Protein AF-A0A9R0WZC1-F1 (afdb_monomer_lite)

Structure (mmCIF, N/CA/C/O backbone):
data_AF-A0A9R0WZC1-F1
#
_entry.id   AF-A0A9R0WZC1-F1
#
loop_
_atom_site.group_PDB
_atom_site.id
_atom_site.type_symbol
_atom_site.label_atom_id
_atom_site.label_alt_id
_atom_site.label_comp_id
_atom_site.label_asym_id
_atom_site.label_entity_id
_atom_site.label_seq_id
_atom_site.pdbx_PDB_ins_code
_atom_site.Cartn_x
_atom_site.Cartn_y
_atom_site.Cartn_z
_atom_site.occupancy
_atom_site.B_iso_or_equiv
_atom_site.auth_seq_id
_atom_site.auth_comp_id
_atom_site.auth_asym_id
_atom_site.auth_atom_id
_atom_site.pdbx_PDB_model_num
ATOM 1 N N . MET A 1 1 ? 9.062 2.011 34.147 1.00 70.50 1 MET A N 1
ATOM 2 C CA . MET A 1 1 ? 8.520 1.134 33.084 1.00 70.50 1 MET A CA 1
ATOM 3 C C . MET A 1 1 ? 7.324 0.290 33.534 1.00 70.50 1 MET A C 1
ATOM 5 O O . MET A 1 1 ? 6.213 0.640 33.169 1.00 70.50 1 MET A O 1
ATOM 9 N N . THR A 1 2 ? 7.474 -0.792 34.315 1.00 76.75 2 THR A N 1
ATOM 10 C CA . THR A 1 2 ? 6.337 -1.696 34.641 1.00 76.75 2 THR A CA 1
ATOM 11 C C . THR A 1 2 ? 5.324 -1.106 35.627 1.00 76.75 2 THR A C 1
ATOM 13 O O . THR A 1 2 ? 4.125 -1.271 35.428 1.00 76.75 2 THR A O 1
ATOM 16 N N . LYS A 1 3 ? 5.783 -0.373 36.651 1.00 81.38 3 LYS A N 1
ATOM 17 C CA . LYS A 1 3 ? 4.900 0.311 37.617 1.00 81.38 3 LYS A CA 1
ATOM 18 C C . LYS A 1 3 ? 4.082 1.434 36.966 1.00 81.38 3 LYS A C 1
ATOM 20 O O . LYS A 1 3 ? 2.865 1.426 37.072 1.00 81.38 3 LYS A O 1
ATOM 25 N N . GLU A 1 4 ? 4.734 2.300 36.188 1.00 85.12 4 GLU A N 1
ATOM 26 C CA . GLU A 1 4 ? 4.074 3.382 35.430 1.00 85.12 4 GLU A CA 1
ATOM 27 C C . GLU A 1 4 ? 3.032 2.852 34.429 1.00 85.12 4 GLU A C 1
ATOM 29 O O . GLU A 1 4 ? 1.990 3.466 34.207 1.00 85.12 4 GLU A O 1
ATOM 34 N N . TYR A 1 5 ? 3.289 1.692 33.813 1.00 79.88 5 TYR A N 1
ATOM 35 C CA . TYR A 1 5 ? 2.334 1.053 32.908 1.00 79.88 5 TYR A CA 1
ATOM 36 C C . TYR A 1 5 ? 1.081 0.561 33.645 1.00 79.88 5 TYR A C 1
ATOM 38 O O . TYR A 1 5 ? -0.032 0.758 33.155 1.00 79.88 5 TYR A O 1
ATOM 46 N N . LEU A 1 6 ? 1.253 -0.051 34.822 1.00 80.88 6 LEU A N 1
ATOM 47 C CA . LEU A 1 6 ? 0.135 -0.491 35.658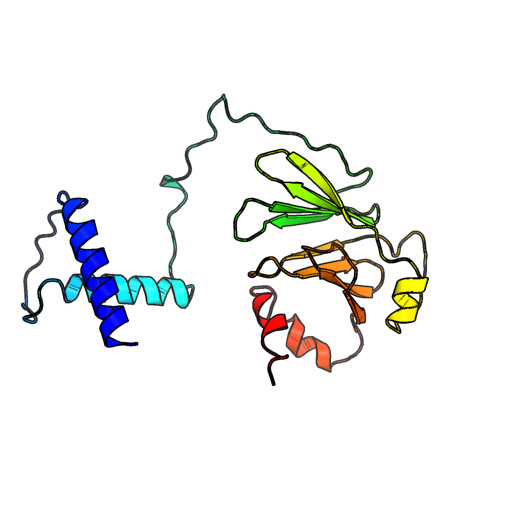 1.00 80.88 6 LEU A CA 1
ATOM 48 C C . LEU A 1 6 ? -0.685 0.697 36.164 1.00 80.88 6 LEU A C 1
ATOM 50 O O . LEU A 1 6 ? -1.907 0.656 36.058 1.00 80.88 6 LEU A O 1
ATOM 54 N N . GLU A 1 7 ? -0.035 1.775 36.606 1.00 84.00 7 GLU A N 1
ATOM 55 C CA . GLU A 1 7 ? -0.705 3.018 37.014 1.00 84.00 7 GLU A CA 1
ATOM 56 C C . GLU A 1 7 ? -1.554 3.593 35.873 1.00 84.00 7 GLU A C 1
ATOM 58 O O . GLU A 1 7 ? -2.760 3.802 36.027 1.00 84.00 7 GLU A O 1
ATOM 63 N N . ARG A 1 8 ? -0.982 3.704 34.667 1.00 84.06 8 ARG A N 1
ATOM 64 C CA . ARG A 1 8 ? -1.711 4.183 33.485 1.00 84.06 8 ARG A CA 1
ATOM 65 C C . ARG A 1 8 ? -2.939 3.331 33.165 1.00 84.06 8 ARG A C 1
ATOM 67 O O . ARG A 1 8 ? -3.960 3.875 32.741 1.00 84.06 8 ARG A O 1
ATOM 74 N N . ILE A 1 9 ? -2.851 2.011 33.346 1.00 80.75 9 ILE A N 1
ATOM 75 C CA . ILE A 1 9 ? -3.982 1.095 33.153 1.00 80.75 9 ILE A CA 1
ATOM 76 C C . ILE A 1 9 ? -5.034 1.280 34.243 1.00 80.75 9 ILE A C 1
ATOM 78 O O . ILE A 1 9 ? -6.219 1.357 33.919 1.00 80.75 9 ILE A O 1
ATOM 82 N N . THR A 1 10 ? -4.627 1.394 35.508 1.00 81.06 10 THR A N 1
ATOM 83 C CA . THR A 1 10 ? -5.565 1.646 36.609 1.00 81.06 10 THR A CA 1
ATOM 84 C C . THR A 1 10 ? -6.332 2.950 36.397 1.00 81.06 10 THR A C 1
ATOM 86 O O . THR A 1 10 ? -7.544 2.977 36.590 1.00 81.06 10 THR A O 1
ATOM 89 N N . ASP A 1 11 ? -5.678 3.990 35.879 1.00 81.25 11 ASP A N 1
ATOM 90 C CA . ASP A 1 11 ? -6.313 5.273 35.568 1.00 81.25 11 ASP A CA 1
ATOM 91 C C . ASP A 1 11 ? -7.256 5.213 34.363 1.00 81.25 11 ASP A C 1
ATOM 93 O O . ASP A 1 11 ? -8.188 6.012 34.271 1.00 81.25 11 ASP A O 1
ATOM 97 N N . THR A 1 12 ? -7.024 4.294 33.419 1.00 78.81 12 THR A N 1
ATOM 98 C CA . THR A 1 12 ? -7.969 4.067 32.311 1.00 78.81 12 THR A CA 1
ATOM 99 C C . THR A 1 12 ? -9.201 3.316 32.802 1.00 78.81 12 THR A C 1
ATOM 101 O O . THR A 1 12 ? -10.315 3.678 32.451 1.00 78.81 12 THR A O 1
ATOM 104 N N . VAL A 1 13 ? -9.017 2.313 33.664 1.00 76.38 13 VAL A N 1
ATOM 105 C CA . VAL A 1 13 ? -10.124 1.555 34.270 1.00 76.38 13 VAL A CA 1
ATOM 106 C C . VAL A 1 13 ? -10.981 2.442 35.174 1.00 76.38 13 VAL A C 1
ATOM 108 O O . VAL A 1 13 ? -12.200 2.312 35.158 1.00 76.38 13 VAL A O 1
ATOM 111 N N . LYS A 1 14 ? -10.366 3.357 35.935 1.00 75.38 14 LYS A N 1
ATOM 112 C CA . LYS A 1 14 ? -11.094 4.338 36.755 1.00 75.38 14 LYS A CA 1
ATOM 113 C C . LYS A 1 14 ? -11.951 5.280 35.907 1.00 75.38 14 LYS A C 1
ATOM 115 O O . LYS A 1 14 ? -13.094 5.499 36.269 1.00 75.38 14 LYS A O 1
ATOM 120 N N . ARG A 1 15 ? -11.435 5.766 34.772 1.00 70.75 15 ARG A N 1
ATOM 121 C CA . ARG A 1 15 ? -12.210 6.597 33.830 1.00 70.75 15 ARG A CA 1
ATOM 122 C C . ARG A 1 15 ? -13.367 5.837 33.188 1.00 70.75 15 ARG A C 1
ATOM 124 O O . ARG A 1 15 ? -14.481 6.329 33.191 1.00 70.75 15 ARG A O 1
ATOM 131 N N . ASN A 1 16 ? -13.134 4.610 32.727 1.00 67.50 16 ASN A N 1
ATOM 132 C CA . ASN A 1 16 ? -14.206 3.787 32.159 1.00 67.50 16 ASN A CA 1
ATOM 133 C C . ASN A 1 16 ? -15.280 3.406 33.196 1.00 67.50 16 ASN A C 1
ATOM 135 O O . ASN A 1 16 ? -16.418 3.152 32.824 1.00 67.50 16 ASN A O 1
ATOM 139 N N . LYS A 1 17 ? -14.945 3.376 34.495 1.00 59.44 17 LYS A N 1
ATOM 140 C CA . LYS A 1 17 ? -15.915 3.130 35.574 1.00 59.44 17 LYS A CA 1
ATOM 141 C C . LYS A 1 17 ? -16.987 4.225 35.660 1.00 59.44 17 LYS A C 1
ATOM 143 O O . LYS A 1 17 ? -18.090 3.909 36.072 1.00 59.44 17 LYS A O 1
ATOM 148 N N . GLU A 1 18 ? -16.673 5.458 35.265 1.00 52.53 18 GLU A N 1
ATOM 149 C CA . GLU A 1 18 ? -17.632 6.574 35.231 1.00 52.53 18 GLU A CA 1
ATOM 150 C C . GLU A 1 18 ? -18.561 6.510 34.000 1.00 52.53 18 GLU A C 1
ATOM 152 O O . GLU A 1 18 ? -19.578 7.192 33.966 1.00 52.53 18 GLU A O 1
ATOM 157 N N . GLU A 1 19 ? -18.234 5.682 32.997 1.00 49.69 19 GLU A N 1
ATOM 158 C CA . GLU A 1 19 ? -19.009 5.520 31.755 1.00 49.69 19 GLU A CA 1
ATOM 159 C C . GLU A 1 19 ? -19.841 4.218 31.720 1.00 49.69 19 GLU A C 1
ATOM 161 O O . GLU A 1 19 ? -20.823 4.149 30.987 1.00 49.69 19 GLU A O 1
ATOM 166 N N . GLU A 1 20 ? -19.473 3.195 32.505 1.00 48.28 20 GLU A N 1
ATOM 167 C CA . GLU A 1 20 ? -20.112 1.862 32.557 1.00 48.28 20 GLU A CA 1
ATOM 168 C C . GLU A 1 20 ? -20.918 1.631 33.865 1.00 48.28 20 GLU A C 1
ATOM 170 O O . GLU A 1 20 ? -20.902 0.529 34.409 1.00 48.28 20 GLU A O 1
ATOM 175 N N . GLU A 1 21 ? -21.613 2.642 34.411 1.00 45.12 21 GLU A N 1
ATOM 176 C CA . GLU A 1 21 ? -22.509 2.467 35.586 1.00 45.12 21 GLU A CA 1
ATOM 177 C C . GLU A 1 21 ? -23.798 1.659 35.290 1.00 45.12 21 GLU A C 1
ATOM 179 O O . GLU A 1 21 ? -24.633 1.494 36.173 1.00 45.12 21 GLU A O 1
ATOM 184 N N . GLU A 1 22 ? -23.950 1.083 34.095 1.00 43.91 22 GLU A N 1
ATOM 185 C CA . GLU A 1 22 ? -25.056 0.180 33.745 1.00 43.91 22 GLU A CA 1
ATOM 186 C C . GLU A 1 22 ? -24.527 -1.165 33.218 1.00 43.91 22 GLU A C 1
ATOM 188 O O . GLU A 1 22 ? -24.559 -1.422 32.022 1.00 43.91 22 GLU A O 1
ATOM 193 N N . GLU A 1 23 ? -24.007 -2.020 34.096 1.00 43.47 23 GLU A N 1
ATOM 194 C CA . GLU A 1 23 ? -24.032 -3.485 33.935 1.00 43.47 23 GLU A CA 1
ATOM 195 C C . GLU A 1 23 ? -23.709 -4.098 35.312 1.00 43.47 23 GLU A C 1
ATOM 197 O O . GLU A 1 23 ? -22.553 -4.314 35.687 1.00 43.47 23 GLU A O 1
ATOM 202 N N . ASP A 1 24 ? -24.769 -4.270 36.109 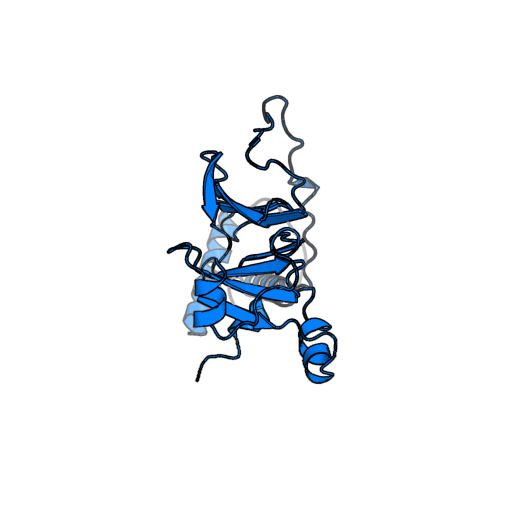1.00 43.19 24 ASP A N 1
ATOM 203 C CA . ASP A 1 24 ? -24.777 -5.034 37.357 1.00 43.19 24 ASP A CA 1
ATOM 204 C C . ASP A 1 24 ? -24.499 -6.512 37.046 1.00 43.19 24 ASP A C 1
ATOM 206 O O . ASP A 1 24 ? -25.401 -7.252 36.658 1.00 43.19 24 ASP A O 1
ATOM 210 N N . ASP A 1 25 ? -23.256 -6.950 37.238 1.00 45.28 25 ASP A N 1
ATOM 211 C CA . ASP A 1 25 ? -22.942 -8.372 37.377 1.00 45.28 25 ASP A CA 1
ATOM 212 C C . ASP A 1 25 ? -22.808 -8.679 38.880 1.00 45.28 25 ASP A C 1
ATOM 214 O O . ASP A 1 25 ? -21.761 -8.446 39.496 1.00 45.28 25 ASP A O 1
ATOM 218 N N . GLU A 1 26 ? -23.902 -9.170 39.475 1.00 48.69 26 GLU A N 1
ATOM 219 C CA . GLU A 1 26 ? -23.887 -9.954 40.714 1.00 48.69 26 GLU A CA 1
ATOM 220 C C . GLU A 1 26 ? -23.024 -11.202 40.481 1.00 48.69 26 GLU A C 1
ATOM 222 O O . GLU A 1 26 ? -23.495 -12.174 39.904 1.00 48.69 26 GLU A O 1
ATOM 227 N N . ASP A 1 27 ? -21.764 -11.190 40.912 1.00 43.16 27 ASP A N 1
ATOM 228 C CA . ASP A 1 27 ? -20.982 -12.417 41.069 1.00 43.16 27 ASP A CA 1
ATOM 229 C C . ASP A 1 27 ? -20.036 -12.278 42.271 1.00 43.16 27 ASP A C 1
ATOM 231 O O . ASP A 1 27 ? -19.083 -11.488 42.273 1.00 43.16 27 ASP A O 1
ATOM 235 N N . ASP A 1 28 ? -20.357 -13.074 43.290 1.00 52.50 28 ASP A N 1
ATOM 236 C CA . ASP A 1 28 ? -19.665 -13.265 44.560 1.00 52.50 28 ASP A CA 1
ATOM 237 C C . ASP A 1 28 ? -18.157 -13.611 44.419 1.00 52.50 28 ASP A C 1
ATOM 239 O O . ASP A 1 28 ? -17.673 -14.160 43.422 1.00 52.50 28 ASP A O 1
ATOM 243 N N . AS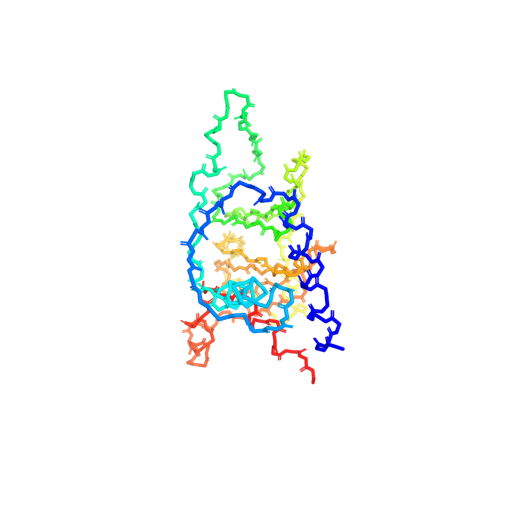P A 1 29 ? -17.452 -13.321 45.516 1.00 50.22 29 ASP A N 1
ATOM 244 C CA . ASP A 1 29 ? -16.195 -13.906 46.010 1.00 50.22 29 ASP A CA 1
ATOM 245 C C . ASP A 1 29 ? -14.804 -13.306 45.660 1.00 50.22 29 ASP A C 1
ATOM 247 O O . ASP A 1 29 ? -14.370 -13.184 44.508 1.00 50.22 29 ASP A O 1
ATOM 251 N N . GLU A 1 30 ? -14.097 -13.061 46.781 1.00 50.62 30 GLU A N 1
ATOM 252 C CA . GLU A 1 30 ? -12.685 -12.741 47.078 1.00 50.62 30 GLU A CA 1
ATOM 253 C C . GLU A 1 30 ? -12.110 -11.381 46.629 1.00 50.62 30 GLU A C 1
ATOM 255 O O . GLU A 1 30 ? -11.543 -11.220 45.551 1.00 50.62 30 GLU A O 1
ATOM 260 N N . ASP A 1 31 ? -12.198 -10.416 47.558 1.00 49.44 31 ASP A N 1
ATOM 261 C CA . ASP A 1 31 ? -11.519 -9.115 47.566 1.00 49.44 31 ASP A CA 1
ATOM 262 C C . ASP A 1 31 ? -9.994 -9.282 47.695 1.00 49.44 31 ASP A C 1
ATOM 264 O O . ASP A 1 31 ? -9.438 -9.468 48.779 1.00 49.44 31 ASP A O 1
ATOM 268 N N . ASP A 1 32 ? -9.293 -9.188 46.569 1.00 52.47 32 ASP A N 1
ATOM 269 C CA . ASP A 1 32 ? -7.840 -9.138 46.464 1.00 52.47 32 ASP A CA 1
ATOM 270 C C . ASP A 1 32 ? -7.267 -7.744 46.801 1.00 52.47 32 ASP A C 1
ATOM 272 O O . ASP A 1 32 ? -6.323 -7.293 46.160 1.00 52.47 32 ASP A O 1
ATOM 276 N N . GLY A 1 33 ? -7.822 -7.039 47.799 1.00 54.72 33 GLY A N 1
ATOM 277 C CA . GLY A 1 33 ? -7.229 -5.892 48.517 1.00 54.72 33 GLY A CA 1
ATOM 278 C C . GLY A 1 33 ? -6.766 -4.680 47.688 1.00 54.72 33 GLY A C 1
ATOM 279 O O . GLY A 1 33 ? -6.187 -3.737 48.232 1.00 54.72 33 GLY A O 1
ATOM 280 N N . LEU A 1 34 ? -6.988 -4.683 46.374 1.00 53.81 34 LEU A N 1
ATOM 281 C CA . LEU A 1 34 ? -6.571 -3.663 45.423 1.00 53.81 34 LEU A CA 1
ATOM 282 C C . LEU A 1 34 ? -7.813 -3.152 44.688 1.00 53.81 34 LEU A C 1
ATOM 284 O O . LEU A 1 34 ? -8.411 -3.902 43.909 1.00 53.81 34 LEU A O 1
ATOM 288 N N . PRO A 1 35 ? -8.189 -1.869 44.857 1.00 51.81 35 PRO A N 1
ATOM 289 C CA . PRO A 1 35 ? -9.360 -1.307 44.198 1.00 51.81 35 PRO A CA 1
ATOM 290 C C . PRO A 1 35 ? -9.250 -1.463 42.673 1.00 51.81 35 PRO A C 1
ATOM 292 O O . PRO A 1 35 ? -8.460 -0.781 42.019 1.00 51.81 35 PRO A O 1
ATOM 295 N N . GLY A 1 36 ? -10.038 -2.375 42.098 1.00 60.47 36 GLY A N 1
ATOM 296 C CA . GLY A 1 36 ? -10.081 -2.626 40.655 1.00 60.47 36 GLY A CA 1
ATOM 297 C C . GLY A 1 36 ? -9.093 -3.668 40.110 1.00 60.47 36 GLY A C 1
ATOM 298 O O . GLY A 1 36 ? -8.980 -3.772 38.885 1.00 60.47 36 GLY A O 1
ATOM 299 N N . GLY A 1 37 ? -8.424 -4.463 40.957 1.00 68.31 37 GLY A N 1
ATOM 300 C CA . GLY A 1 37 ? -7.483 -5.522 40.547 1.00 68.31 37 GLY A CA 1
ATOM 301 C C . GLY A 1 37 ? -8.058 -6.494 39.505 1.00 68.31 37 GLY A C 1
ATOM 302 O O . GLY A 1 37 ? -7.488 -6.656 38.422 1.00 68.31 37 GLY A O 1
ATOM 303 N N . ARG A 1 38 ? -9.261 -7.033 39.748 1.00 67.25 38 ARG A N 1
ATOM 304 C CA . ARG A 1 38 ? -9.981 -7.932 38.819 1.00 67.25 38 ARG A CA 1
ATOM 305 C C . ARG A 1 38 ? -10.286 -7.286 37.455 1.00 67.25 38 ARG A C 1
ATOM 307 O O . ARG A 1 38 ? -10.146 -7.932 36.415 1.00 67.25 38 ARG A O 1
ATOM 314 N N . ARG A 1 39 ? -10.636 -5.991 37.422 1.00 69.31 39 ARG A N 1
ATOM 315 C CA . ARG A 1 39 ? -10.908 -5.233 36.177 1.00 69.31 39 ARG A CA 1
ATOM 316 C C . ARG A 1 39 ? -9.631 -4.984 35.379 1.00 69.31 39 ARG A C 1
ATOM 318 O O . ARG A 1 39 ? -9.607 -5.178 34.162 1.00 69.31 39 ARG A O 1
ATOM 325 N N . VAL A 1 40 ? -8.552 -4.618 36.069 1.00 77.56 40 VAL A N 1
ATOM 326 C CA . VAL A 1 40 ? -7.217 -4.476 35.477 1.00 77.56 40 VAL A CA 1
ATOM 327 C C . VAL A 1 40 ? -6.746 -5.816 34.909 1.00 77.56 40 VAL A C 1
ATOM 329 O O . VAL A 1 40 ? -6.294 -5.858 33.767 1.00 77.56 40 VAL A O 1
ATOM 332 N N . ALA A 1 41 ? -6.939 -6.923 35.631 1.00 78.75 41 ALA A N 1
ATOM 333 C CA . ALA A 1 41 ? -6.626 -8.267 35.151 1.00 78.75 41 ALA A CA 1
ATOM 334 C C . ALA A 1 41 ? -7.456 -8.660 33.913 1.00 78.75 41 ALA A C 1
ATOM 336 O O . ALA A 1 41 ? -6.896 -9.156 32.932 1.00 78.75 41 ALA A O 1
ATOM 337 N N . LYS A 1 42 ? -8.769 -8.377 33.899 1.00 79.81 42 LYS A N 1
ATOM 338 C CA . LYS A 1 42 ? -9.655 -8.596 32.736 1.00 79.81 42 LYS A CA 1
ATOM 339 C C . LYS A 1 42 ? -9.180 -7.787 31.520 1.00 79.81 42 LYS A C 1
ATOM 341 O O . LYS A 1 42 ? -9.107 -8.329 30.416 1.00 79.81 42 LYS A O 1
ATOM 346 N N . LEU A 1 43 ? -8.779 -6.528 31.716 1.00 81.56 43 LEU A N 1
ATOM 347 C CA . LEU A 1 43 ? -8.254 -5.656 30.660 1.00 81.56 43 LEU A CA 1
ATOM 348 C C . LEU A 1 43 ? -6.878 -6.106 30.148 1.00 81.56 43 LEU A C 1
ATOM 350 O O . LEU A 1 43 ? -6.663 -6.126 28.937 1.00 81.56 43 LEU A O 1
ATOM 354 N N . LEU A 1 44 ? -5.963 -6.497 31.036 1.00 82.31 44 LEU A N 1
ATOM 355 C CA . LEU A 1 44 ? -4.649 -7.038 30.672 1.00 82.31 44 LEU A CA 1
ATOM 356 C C . LEU A 1 44 ? -4.794 -8.332 29.872 1.00 82.31 44 LEU A C 1
ATOM 358 O O . LEU A 1 44 ? -4.191 -8.466 28.811 1.00 82.31 44 LEU A O 1
ATOM 362 N N . ARG A 1 45 ? -5.673 -9.240 30.310 1.00 79.50 45 ARG A N 1
ATOM 363 C CA . ARG A 1 45 ? -5.987 -10.475 29.583 1.00 79.50 45 ARG A CA 1
ATOM 364 C C . ARG A 1 45 ? -6.603 -10.178 28.216 1.00 79.50 45 ARG A C 1
ATOM 366 O O . ARG A 1 45 ? -6.218 -10.799 27.232 1.00 79.50 45 ARG A O 1
ATOM 373 N N . LYS A 1 46 ? -7.505 -9.194 28.122 1.00 79.19 46 LYS A N 1
ATOM 374 C CA . LYS A 1 46 ? -8.077 -8.731 26.846 1.00 79.19 46 LYS A CA 1
ATOM 375 C C . LYS A 1 46 ? -7.000 -8.150 25.923 1.00 79.19 46 LYS A C 1
ATOM 377 O O . LYS A 1 46 ? -6.960 -8.534 24.761 1.00 79.19 46 LYS A O 1
ATOM 382 N N . LYS A 1 47 ? -6.096 -7.301 26.426 1.00 78.81 47 LYS A N 1
ATOM 383 C CA . LYS A 1 47 ? -4.954 -6.752 25.667 1.00 78.81 47 LYS A CA 1
ATOM 384 C C . LYS A 1 47 ? -3.997 -7.842 25.189 1.00 78.81 47 LYS A C 1
ATOM 386 O O . LYS A 1 47 ? -3.626 -7.841 24.024 1.00 78.81 47 LYS A O 1
ATOM 391 N N . GLN A 1 48 ? -3.687 -8.817 26.038 1.00 83.31 48 GLN A N 1
ATOM 392 C CA . GLN A 1 48 ? -2.865 -9.964 25.660 1.00 83.31 48 GLN A CA 1
ATOM 393 C C . GLN A 1 48 ? -3.550 -10.839 24.599 1.00 83.31 48 GLN A C 1
ATOM 395 O O . GLN A 1 48 ? -2.891 -11.375 23.709 1.00 83.31 48 GLN A O 1
ATOM 400 N N . LEU A 1 49 ? -4.879 -10.971 24.640 1.00 77.56 49 LEU A N 1
ATOM 401 C CA . LEU A 1 49 ? -5.647 -11.645 23.588 1.00 77.56 49 LEU A CA 1
ATOM 402 C C . LEU A 1 49 ? -5.645 -10.863 22.264 1.00 77.56 49 LEU A C 1
ATOM 404 O O . LEU A 1 49 ? -5.612 -11.497 21.211 1.00 77.56 49 LEU A O 1
ATOM 408 N N . VAL A 1 50 ? -5.650 -9.523 22.305 1.00 76.56 50 VAL A N 1
ATOM 409 C CA . VAL A 1 50 ? -5.471 -8.664 21.114 1.00 76.56 50 VAL A CA 1
ATOM 410 C C . VAL A 1 50 ? -4.086 -8.900 20.517 1.00 76.56 50 VAL A C 1
ATOM 412 O O . VAL A 1 50 ? -3.959 -9.193 19.335 1.00 76.56 50 VAL A O 1
ATOM 415 N N . GLU A 1 51 ? -3.053 -8.813 21.354 1.00 76.88 51 GLU A N 1
ATOM 416 C CA . GLU A 1 51 ? -1.648 -8.905 20.950 1.00 76.88 51 GLU A CA 1
ATOM 417 C C . GLU A 1 51 ? -1.285 -10.298 20.424 1.00 76.88 51 GLU A C 1
ATOM 419 O O . GLU A 1 51 ? -0.574 -10.433 19.435 1.00 76.88 51 GLU A O 1
ATOM 424 N N . SER A 1 52 ? -1.852 -11.350 21.020 1.00 78.19 52 SER A N 1
ATOM 425 C CA . SER A 1 52 ? -1.717 -12.725 20.524 1.00 78.19 52 SER A CA 1
ATOM 426 C C . SER A 1 52 ? -2.614 -13.047 19.320 1.00 78.19 52 SER A C 1
ATOM 428 O O . SER A 1 52 ? -2.611 -14.187 18.853 1.00 78.19 52 SER A O 1
ATOM 430 N N . GLY A 1 53 ? -3.412 -12.086 18.833 1.00 69.62 53 GLY A N 1
ATOM 431 C CA . GLY A 1 53 ? -4.319 -12.251 17.690 1.00 69.62 53 GLY A CA 1
ATOM 432 C C . GLY A 1 53 ? -5.492 -13.208 17.933 1.00 69.62 53 GLY A C 1
ATOM 433 O O . GLY A 1 53 ? -6.204 -13.571 17.000 1.00 69.62 53 GLY A O 1
ATOM 434 N N . ARG A 1 54 ? -5.713 -13.646 19.179 1.00 75.31 54 ARG A N 1
ATOM 435 C CA . ARG A 1 54 ? -6.786 -14.586 19.554 1.00 75.31 54 ARG A CA 1
ATOM 436 C C . ARG A 1 54 ? -8.108 -13.895 19.867 1.00 75.31 54 ARG A C 1
ATOM 438 O O . ARG A 1 54 ? -9.112 -14.571 20.094 1.00 75.31 54 ARG A O 1
ATOM 445 N N . GLN A 1 55 ? -8.131 -12.566 19.891 1.00 70.75 55 GLN A N 1
ATOM 446 C CA . GLN A 1 55 ? -9.357 -11.822 20.110 1.00 70.75 55 GLN A CA 1
ATOM 447 C C . GLN A 1 55 ? -10.234 -11.830 18.852 1.00 70.75 55 GLN A C 1
ATOM 449 O O . GLN A 1 55 ? -9.903 -11.233 17.832 1.00 70.75 55 GLN A O 1
ATOM 454 N N . ARG A 1 56 ? -11.402 -12.470 18.946 1.00 61.25 56 ARG A N 1
ATOM 45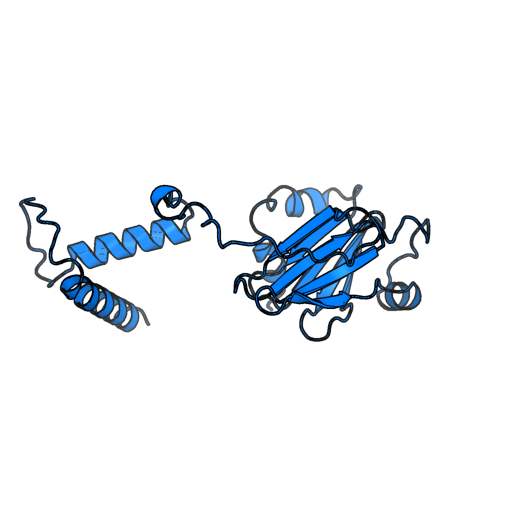5 C CA . ARG A 1 56 ? -12.474 -12.317 17.958 1.00 61.25 56 ARG A CA 1
ATOM 456 C C . ARG A 1 56 ? -13.274 -11.064 18.300 1.00 61.25 56 ARG A C 1
ATOM 458 O O . ARG A 1 56 ? -13.865 -10.995 19.374 1.00 61.25 56 ARG A O 1
ATOM 465 N N . LEU A 1 57 ? -13.282 -10.080 17.407 1.00 63.91 57 LEU A N 1
ATOM 466 C CA . LEU A 1 57 ? -14.117 -8.889 17.547 1.00 63.91 57 LEU A CA 1
ATOM 467 C C . LEU A 1 57 ? -15.437 -9.104 16.799 1.00 63.91 57 LEU A C 1
ATOM 469 O O . LEU A 1 57 ? -15.441 -9.350 15.594 1.00 63.91 57 LEU A O 1
ATOM 473 N N . SER A 1 58 ? -16.568 -8.975 17.490 1.00 59.69 58 SER A N 1
ATOM 474 C CA . SER A 1 58 ? -17.897 -8.940 16.871 1.00 59.69 58 SER A CA 1
ATOM 475 C C . SER A 1 58 ? -18.202 -7.525 16.361 1.00 59.69 58 SER A C 1
ATOM 477 O O . SER A 1 58 ? -19.020 -6.804 16.927 1.00 59.69 58 SER A O 1
ATOM 479 N N . LEU A 1 59 ? -17.498 -7.092 15.310 1.00 64.44 59 LEU A N 1
ATOM 480 C CA . LEU A 1 59 ? -17.646 -5.738 14.751 1.00 64.44 59 LEU A CA 1
ATOM 481 C C . LEU A 1 59 ? -18.905 -5.569 13.896 1.00 64.44 59 LEU A C 1
ATOM 483 O O . LEU A 1 59 ? -19.358 -4.446 13.718 1.00 64.44 59 LEU A O 1
ATOM 487 N N . ALA A 1 60 ? -19.495 -6.663 13.406 1.00 59.25 60 ALA A N 1
ATOM 488 C CA . ALA A 1 60 ? -20.630 -6.621 12.482 1.00 59.25 60 ALA A CA 1
ATOM 489 C C . ALA A 1 60 ? -21.844 -5.845 13.026 1.00 59.25 60 ALA A C 1
ATOM 491 O O . ALA A 1 60 ? -22.510 -5.165 12.260 1.00 59.25 60 ALA A O 1
ATOM 492 N N . ALA A 1 61 ? -22.093 -5.884 14.341 1.00 61.41 61 ALA A N 1
ATOM 493 C CA . ALA A 1 61 ? -23.192 -5.140 14.965 1.00 61.41 61 ALA A CA 1
ATOM 494 C C . ALA A 1 61 ? -22.922 -3.626 15.091 1.00 61.41 61 ALA A C 1
ATOM 496 O O . ALA A 1 61 ? -23.853 -2.850 15.274 1.00 61.41 61 ALA A O 1
ATOM 497 N N . ARG A 1 62 ? -21.652 -3.204 15.007 1.00 63.72 62 ARG A N 1
ATOM 498 C CA . ARG A 1 62 ? -21.227 -1.795 15.096 1.00 63.72 62 ARG A CA 1
ATOM 499 C C . ARG A 1 62 ? -21.097 -1.124 13.730 1.00 63.72 62 ARG A C 1
ATOM 501 O O . ARG A 1 62 ? -20.981 0.095 13.666 1.00 63.72 62 ARG A O 1
ATOM 508 N N . VAL A 1 63 ? -21.081 -1.905 12.650 1.00 68.75 63 VAL A N 1
ATOM 509 C CA . VAL A 1 63 ? -21.055 -1.373 11.288 1.00 68.75 63 VAL A CA 1
ATOM 510 C C . VAL A 1 63 ? -22.477 -0.962 10.934 1.00 68.75 63 VAL A C 1
ATOM 512 O O . VAL A 1 63 ? -23.326 -1.807 10.654 1.00 68.75 63 VAL A O 1
ATOM 515 N N . LEU A 1 64 ? -22.740 0.343 10.982 1.00 68.94 64 LEU A N 1
ATOM 516 C CA . LEU A 1 64 ? -23.991 0.894 10.477 1.00 68.94 64 LEU A CA 1
ATOM 517 C C . LEU A 1 64 ? -24.103 0.547 8.982 1.00 68.94 64 LEU A C 1
ATOM 519 O O . LEU A 1 64 ? -23.112 0.693 8.257 1.00 68.94 64 LEU A O 1
ATOM 523 N N . PRO A 1 65 ? -25.264 0.066 8.501 1.00 68.94 65 PRO A N 1
ATOM 524 C CA . PRO A 1 65 ? -25.474 -0.077 7.069 1.00 68.94 65 PRO A CA 1
ATOM 525 C C . PRO A 1 65 ? -25.279 1.299 6.419 1.00 68.94 65 PRO A C 1
ATOM 527 O O . PRO A 1 65 ? -25.724 2.293 7.004 1.00 68.94 65 PRO A O 1
ATOM 530 N N . PRO A 1 66 ? -24.616 1.376 5.250 1.00 64.88 66 PRO A N 1
ATOM 531 C CA . PRO A 1 66 ? -24.354 2.655 4.611 1.00 64.88 66 PRO A CA 1
ATOM 532 C C . PRO A 1 66 ? -25.678 3.395 4.418 1.00 64.88 66 PRO A C 1
ATOM 534 O O . PRO A 1 66 ? -26.632 2.855 3.846 1.00 64.88 66 PRO A O 1
ATOM 537 N N . GLY A 1 67 ? -25.762 4.604 4.968 1.00 59.66 67 GLY A N 1
ATOM 538 C CA . GLY A 1 67 ? -26.957 5.429 4.857 1.00 59.66 67 GLY A CA 1
ATOM 539 C C . GLY A 1 67 ? -27.166 5.844 3.402 1.00 59.66 67 GLY A C 1
ATOM 540 O O . GLY A 1 67 ? -26.234 5.862 2.608 1.00 59.66 67 GLY A O 1
ATOM 541 N N . GLN A 1 68 ? -28.376 6.260 3.028 1.00 59.59 68 GLN A N 1
ATOM 542 C CA . GLN A 1 68 ? -28.685 6.708 1.658 1.00 59.59 68 GLN A CA 1
ATOM 543 C C . GLN A 1 68 ? -27.856 7.938 1.190 1.00 59.59 68 GLN A C 1
ATOM 545 O O . GLN A 1 68 ? -27.923 8.322 0.025 1.00 59.59 68 GLN A O 1
ATOM 550 N N . GLN A 1 69 ? -27.071 8.537 2.097 1.00 55.91 69 GLN A N 1
ATOM 551 C CA . GLN A 1 69 ? -26.130 9.647 1.892 1.00 55.91 69 GLN A CA 1
ATOM 552 C C . GLN A 1 69 ? -24.668 9.187 1.699 1.00 55.91 69 GLN A C 1
ATOM 554 O O . GLN A 1 69 ? -23.834 10.003 1.308 1.00 55.91 69 GLN A O 1
ATOM 559 N N . ASP A 1 70 ? -24.347 7.907 1.927 1.00 60.62 70 ASP A N 1
ATOM 560 C CA . ASP A 1 70 ? -23.017 7.338 1.672 1.00 60.62 70 ASP A CA 1
ATOM 561 C C . ASP A 1 70 ? -22.843 7.117 0.165 1.00 60.62 70 ASP A C 1
ATOM 563 O O . ASP A 1 70 ? -22.965 6.019 -0.380 1.00 60.62 70 ASP A O 1
ATOM 567 N N . GLY A 1 71 ? -22.621 8.217 -0.548 1.00 66.81 71 GLY A N 1
ATOM 568 C CA . GLY A 1 71 ? -22.315 8.194 -1.968 1.00 66.81 71 GLY A CA 1
ATOM 569 C C . GLY A 1 71 ? -20.946 7.563 -2.225 1.00 66.81 71 GLY A C 1
ATOM 570 O O . GLY A 1 71 ? -19.947 7.922 -1.604 1.00 66.81 71 GLY A O 1
ATOM 571 N N . PHE A 1 72 ? -20.866 6.658 -3.200 1.00 72.25 72 PHE A N 1
ATOM 572 C CA . PHE A 1 72 ? -19.580 6.155 -3.680 1.00 72.25 72 PHE A CA 1
ATOM 573 C C . PHE A 1 72 ? -18.837 7.250 -4.453 1.00 72.25 72 PHE A C 1
ATOM 575 O O . PHE A 1 72 ? -19.353 7.810 -5.424 1.00 72.25 72 PHE A O 1
ATOM 582 N N . LYS A 1 73 ? -17.588 7.522 -4.073 1.00 74.25 73 LYS A N 1
ATOM 583 C CA . LYS A 1 73 ? -16.697 8.401 -4.836 1.00 74.25 73 LYS A CA 1
ATOM 584 C C . LYS A 1 73 ? -15.905 7.579 -5.851 1.00 74.25 73 LYS A C 1
ATOM 586 O O . LYS A 1 73 ? -15.071 6.756 -5.483 1.00 74.25 73 LYS A O 1
ATOM 591 N N . PHE A 1 74 ? -16.135 7.818 -7.140 1.00 74.50 74 PHE A N 1
ATOM 592 C CA . PHE A 1 74 ? -15.386 7.158 -8.211 1.00 74.50 74 PHE A CA 1
ATOM 593 C C . PHE A 1 74 ? -14.097 7.917 -8.537 1.00 74.50 74 PHE A C 1
ATOM 595 O O . PHE A 1 74 ? -14.126 9.102 -8.869 1.00 74.50 74 PHE A O 1
ATOM 602 N N . ILE A 1 75 ? -12.958 7.218 -8.510 1.00 78.81 75 ILE A N 1
ATOM 603 C CA . ILE A 1 75 ? -11.655 7.756 -8.928 1.00 78.81 75 ILE A CA 1
ATOM 604 C C . ILE A 1 75 ? -11.186 6.995 -10.176 1.00 78.81 75 ILE A C 1
ATOM 606 O O . ILE A 1 75 ? -10.443 6.018 -10.105 1.00 78.81 75 ILE A O 1
ATOM 610 N N . ALA A 1 76 ? -11.627 7.444 -11.353 1.00 75.88 76 ALA A N 1
ATOM 611 C CA . ALA A 1 76 ? -11.275 6.834 -12.638 1.00 75.88 76 ALA A CA 1
ATOM 612 C C . ALA A 1 76 ? -9.925 7.360 -13.163 1.00 75.88 76 ALA A C 1
ATOM 614 O O . ALA A 1 76 ? -9.875 8.222 -14.041 1.00 75.88 76 ALA A O 1
ATOM 615 N N . LYS A 1 77 ? -8.810 6.873 -12.601 1.00 81.94 77 LYS A N 1
ATOM 616 C CA . LYS A 1 77 ? -7.456 7.291 -13.025 1.00 81.94 77 LYS A CA 1
ATOM 617 C C . LYS A 1 77 ? -6.606 6.213 -13.699 1.00 81.94 77 LYS A C 1
ATOM 619 O O . LYS A 1 77 ? -5.681 6.568 -14.433 1.00 81.94 77 LYS A O 1
ATOM 624 N N . HIS A 1 78 ? -6.897 4.938 -13.464 1.00 84.50 78 HIS A N 1
ATOM 625 C CA . HIS A 1 78 ? -6.230 3.821 -14.142 1.00 84.50 78 HIS A CA 1
ATOM 626 C C . HIS A 1 78 ? -6.867 3.576 -15.518 1.00 84.50 78 HIS A C 1
ATOM 628 O O . HIS A 1 78 ? -8.073 3.751 -15.680 1.00 84.50 78 HIS A O 1
ATOM 634 N N . ARG A 1 79 ? -6.065 3.205 -16.521 1.00 85.06 79 ARG A N 1
ATOM 635 C CA . ARG A 1 79 ? -6.497 2.891 -17.899 1.00 85.06 79 ARG A CA 1
ATOM 636 C C . ARG A 1 79 ? -6.732 1.388 -18.119 1.00 85.06 79 ARG A C 1
ATOM 638 O O . ARG A 1 79 ? -7.451 1.016 -19.041 1.00 85.06 79 ARG A O 1
ATOM 645 N N . GLN A 1 80 ? -6.150 0.539 -17.279 1.00 87.06 80 GLN A N 1
ATOM 646 C CA . GLN A 1 80 ? -6.277 -0.916 -17.234 1.00 87.06 80 GLN A CA 1
ATOM 647 C C . GLN A 1 80 ? -6.775 -1.385 -15.860 1.00 87.06 80 GLN A C 1
ATOM 649 O O . GLN A 1 80 ? -6.788 -0.596 -14.908 1.00 87.06 80 GLN A O 1
ATOM 654 N N . PRO A 1 81 ? -7.157 -2.675 -15.731 1.00 87.31 81 PRO A N 1
ATOM 655 C CA . PRO A 1 81 ? -7.677 -3.224 -14.487 1.00 87.31 81 PRO A CA 1
ATOM 656 C C . PRO A 1 81 ? -6.740 -2.990 -13.305 1.00 87.31 81 PRO A C 1
ATOM 658 O O . PRO A 1 81 ? -5.541 -3.280 -13.382 1.00 87.31 81 PRO A O 1
ATOM 661 N N . VAL A 1 82 ? -7.327 -2.510 -12.210 1.00 89.31 82 VAL A N 1
ATOM 662 C CA . VAL A 1 82 ? -6.675 -2.450 -10.903 1.00 89.31 82 VAL A CA 1
ATOM 663 C C . VAL A 1 82 ? -6.517 -3.881 -10.402 1.00 89.31 82 VAL A C 1
ATOM 665 O O . VAL A 1 82 ? -7.477 -4.648 -10.382 1.00 89.31 82 VAL A O 1
ATOM 668 N N . THR A 1 83 ? -5.294 -4.260 -10.064 1.00 86.88 83 THR A N 1
ATOM 669 C CA . THR A 1 83 ? -4.925 -5.619 -9.648 1.00 86.88 83 THR A CA 1
ATOM 670 C C . THR A 1 83 ? -4.803 -5.743 -8.142 1.00 86.88 83 THR A C 1
ATOM 672 O O . THR A 1 83 ? -5.115 -6.796 -7.598 1.00 86.88 83 THR A O 1
ATOM 675 N N . ALA A 1 84 ? -4.379 -4.672 -7.473 1.00 84.88 84 ALA A N 1
ATOM 676 C CA . ALA A 1 84 ? -4.207 -4.643 -6.030 1.00 84.88 84 ALA A CA 1
ATOM 677 C C . ALA A 1 84 ? -4.559 -3.265 -5.462 1.00 84.88 84 ALA A C 1
ATOM 679 O O . ALA A 1 84 ? -4.355 -2.235 -6.112 1.00 84.88 84 ALA A O 1
ATOM 680 N N . VAL A 1 85 ? -5.060 -3.261 -4.230 1.00 89.81 85 VAL A N 1
ATOM 681 C CA . VAL A 1 85 ? -5.338 -2.065 -3.432 1.00 89.81 85 VAL A CA 1
ATOM 682 C C . VAL A 1 85 ? -4.825 -2.322 -2.020 1.00 89.81 85 VAL A C 1
ATOM 684 O O . VAL A 1 85 ? -5.000 -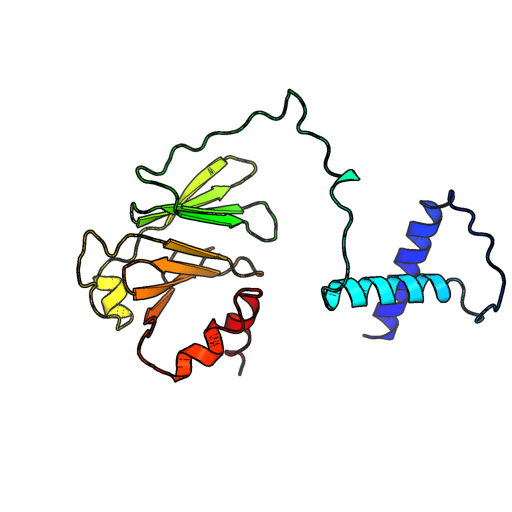3.422 -1.502 1.00 89.81 85 VAL A O 1
ATOM 687 N N . ALA A 1 86 ? -4.201 -1.324 -1.403 1.00 88.19 86 ALA A N 1
ATOM 688 C CA . ALA A 1 86 ? -3.809 -1.368 0.001 1.00 88.19 86 ALA A CA 1
ATOM 689 C C . ALA A 1 86 ? -4.118 -0.034 0.674 1.00 88.19 86 ALA A C 1
ATOM 691 O O . ALA A 1 86 ? -4.054 1.016 0.038 1.00 88.19 86 ALA A O 1
ATOM 692 N N . LEU A 1 87 ? -4.431 -0.080 1.962 1.00 86.69 87 LEU A N 1
ATOM 693 C CA . LEU A 1 87 ? -4.645 1.102 2.788 1.00 86.69 87 LEU A CA 1
ATOM 694 C C . LEU A 1 87 ? -3.488 1.250 3.772 1.00 86.69 87 LEU A C 1
ATOM 696 O O . LEU A 1 87 ? -2.889 0.261 4.196 1.00 86.69 87 LEU A O 1
ATOM 700 N N . SER A 1 88 ? -3.176 2.492 4.122 1.00 84.06 88 SER A N 1
ATOM 701 C CA . SER A 1 88 ? -2.314 2.795 5.257 1.00 84.06 88 SER A CA 1
ATOM 702 C C . SER A 1 88 ? -3.024 2.431 6.559 1.00 84.06 88 SER A C 1
ATOM 704 O O . SER A 1 88 ? -4.252 2.487 6.640 1.00 84.06 88 SER A O 1
ATOM 706 N N . LYS A 1 89 ? -2.248 2.118 7.598 1.00 78.06 89 LYS A N 1
ATOM 707 C CA . LYS A 1 89 ? -2.762 1.839 8.945 1.00 78.06 89 LYS A CA 1
ATOM 708 C C . LYS A 1 89 ? -3.611 2.988 9.494 1.00 78.06 89 LYS A C 1
ATOM 710 O O . LYS A 1 89 ? -4.635 2.739 10.122 1.00 78.06 89 LYS A O 1
ATOM 715 N N . ASP A 1 90 ? -3.218 4.220 9.187 1.00 78.50 90 ASP A N 1
ATOM 716 C CA . ASP A 1 90 ? -3.928 5.426 9.621 1.00 78.50 90 ASP A CA 1
ATOM 717 C C . ASP A 1 90 ? -5.230 5.666 8.839 1.00 78.50 90 ASP A C 1
ATOM 719 O O . ASP A 1 90 ? -5.975 6.574 9.159 1.00 78.50 90 ASP A O 1
ATOM 723 N N . SER A 1 91 ? -5.541 4.849 7.823 1.00 79.88 91 SER A N 1
ATOM 724 C CA . SER A 1 91 ? -6.733 4.970 6.962 1.00 79.88 91 SER A CA 1
ATOM 725 C C . SER A 1 91 ? -6.874 6.289 6.186 1.00 79.88 91 SER A C 1
ATOM 727 O O . SER A 1 91 ? -7.825 6.429 5.428 1.00 79.88 91 SER A O 1
ATOM 729 N N . ASP A 1 92 ? -5.904 7.200 6.275 1.00 85.44 92 ASP A N 1
ATOM 730 C CA . ASP A 1 92 ? -5.894 8.465 5.520 1.00 85.44 92 ASP A CA 1
ATOM 731 C C . ASP A 1 92 ? -5.463 8.293 4.057 1.00 85.44 92 ASP A C 1
ATOM 733 O O . ASP A 1 92 ? -5.821 9.069 3.170 1.00 85.44 92 ASP A O 1
ATOM 737 N N . LYS A 1 93 ? -4.636 7.278 3.792 1.00 86.81 93 LYS A N 1
ATOM 738 C CA . LYS A 1 93 ? -3.979 7.068 2.498 1.00 86.81 93 LYS A CA 1
ATOM 739 C C . LYS A 1 93 ? -4.282 5.685 1.959 1.00 86.81 93 LYS A C 1
ATOM 741 O O . LYS A 1 93 ? -4.166 4.690 2.673 1.00 86.81 93 LYS A O 1
ATOM 746 N N . GLY A 1 94 ? -4.579 5.622 0.671 1.00 89.06 94 GLY A N 1
ATOM 747 C CA . GLY A 1 94 ? -4.735 4.396 -0.084 1.00 89.06 94 GLY A CA 1
ATOM 748 C C . GLY A 1 94 ? -3.777 4.320 -1.265 1.00 89.06 94 GLY A C 1
ATOM 749 O O . GLY A 1 94 ? -3.326 5.318 -1.825 1.00 89.06 94 GLY A O 1
ATOM 750 N N . PHE A 1 95 ? -3.471 3.096 -1.662 1.00 90.38 95 PHE A N 1
ATOM 751 C CA . PHE A 1 95 ? -2.610 2.760 -2.781 1.00 90.38 95 PHE A CA 1
ATOM 752 C C . PHE A 1 95 ? -3.354 1.807 -3.697 1.00 90.38 95 PHE A C 1
ATOM 754 O O . PHE A 1 95 ? -4.057 0.907 -3.248 1.00 90.38 95 PHE A O 1
ATOM 761 N N . SER A 1 96 ? -3.213 2.003 -4.997 1.00 89.81 96 SER A N 1
ATOM 762 C CA . SER A 1 96 ? -3.837 1.165 -6.015 1.00 89.81 96 SER A CA 1
ATOM 763 C C . SER A 1 96 ? -2.842 0.890 -7.130 1.00 89.81 96 SER A C 1
ATOM 765 O O . SER A 1 96 ? -2.176 1.804 -7.613 1.00 89.81 96 SER A O 1
ATOM 767 N N . ALA A 1 97 ? -2.741 -0.363 -7.548 1.00 89.75 97 ALA A N 1
ATOM 768 C CA . ALA A 1 97 ? -1.846 -0.806 -8.605 1.00 89.75 97 ALA A CA 1
ATOM 769 C C . ALA A 1 97 ? -2.644 -1.313 -9.806 1.00 89.75 97 ALA A C 1
ATOM 771 O O . ALA A 1 97 ? -3.687 -1.944 -9.639 1.00 89.75 97 ALA A O 1
ATOM 772 N N . SER A 1 98 ? -2.152 -1.051 -11.016 1.00 89.19 98 SER A N 1
ATOM 773 C CA . SER A 1 98 ? -2.791 -1.486 -12.261 1.00 89.19 98 SER A CA 1
ATOM 774 C C . SER A 1 98 ? -1.811 -2.184 -13.198 1.00 89.19 98 SER A C 1
ATOM 776 O O . SER A 1 98 ? -0.596 -1.967 -13.154 1.00 89.19 98 SER A O 1
ATOM 778 N N . LYS A 1 99 ? -2.364 -2.981 -14.120 1.00 86.00 99 LYS A N 1
ATOM 779 C CA . LYS A 1 99 ? -1.625 -3.565 -15.251 1.00 86.00 99 LYS A CA 1
ATOM 780 C C . LYS A 1 99 ? -1.037 -2.517 -16.206 1.00 86.00 99 LYS A C 1
ATOM 782 O O . LYS A 1 99 ? -0.163 -2.859 -16.997 1.00 86.00 99 LYS A O 1
ATOM 787 N N . ASP A 1 100 ? -1.449 -1.252 -16.105 1.00 84.62 100 ASP A N 1
ATOM 788 C CA . ASP A 1 100 ? -0.796 -0.140 -16.812 1.00 84.62 100 ASP A CA 1
ATOM 789 C C . ASP A 1 100 ? 0.637 0.140 -16.347 1.00 84.62 100 ASP A C 1
ATOM 791 O O . ASP A 1 100 ? 1.339 0.914 -16.994 1.00 84.62 100 ASP A O 1
ATOM 795 N N . GLY A 1 101 ? 1.047 -0.412 -15.201 1.00 83.06 101 GLY A N 1
ATOM 796 C CA . GLY A 1 101 ? 2.315 -0.074 -14.555 1.00 83.06 101 GLY A CA 1
ATOM 797 C C . GLY A 1 101 ? 2.327 1.258 -13.845 1.00 83.06 101 GLY A C 1
ATOM 798 O O . GLY A 1 101 ? 3.383 1.812 -13.562 1.00 83.06 101 GLY A O 1
ATOM 799 N N . VAL A 1 102 ? 1.142 1.766 -13.528 1.00 87.94 102 VAL A N 1
ATOM 800 C CA . VAL A 1 102 ? 0.984 2.930 -12.670 1.00 87.94 102 VAL A CA 1
ATOM 801 C C . VAL A 1 102 ? 0.543 2.448 -11.300 1.00 87.94 102 VAL A C 1
ATOM 803 O O . VAL A 1 102 ? -0.420 1.687 -11.172 1.00 87.94 102 VAL A O 1
ATOM 806 N N . ILE A 1 103 ? 1.234 2.932 -10.274 1.00 90.38 103 ILE A N 1
ATOM 807 C CA . ILE A 1 103 ? 0.766 2.843 -8.897 1.00 90.38 103 ILE A CA 1
ATOM 808 C C . ILE A 1 103 ? 0.241 4.228 -8.526 1.00 90.38 103 ILE A C 1
ATOM 810 O O . ILE A 1 103 ? 0.902 5.245 -8.732 1.00 90.38 103 ILE A O 1
ATOM 814 N N . LEU A 1 104 ? -0.988 4.279 -8.038 1.00 90.50 104 LEU A N 1
ATOM 815 C CA . LEU A 1 104 ? -1.681 5.494 -7.644 1.00 90.50 104 LEU A CA 1
ATOM 816 C C . LEU A 1 104 ? -1.806 5.511 -6.130 1.00 90.50 104 LEU A C 1
ATOM 818 O O . LEU A 1 104 ? -2.436 4.629 -5.551 1.00 90.50 104 LEU A O 1
ATOM 822 N N . HIS A 1 105 ? -1.241 6.542 -5.523 1.00 90.62 105 HIS A N 1
ATOM 823 C CA . HIS A 1 105 ? -1.513 6.936 -4.153 1.00 90.62 105 HIS A CA 1
ATOM 824 C C . HIS A 1 105 ? -2.671 7.919 -4.154 1.00 90.62 105 HIS A C 1
ATOM 826 O O . HIS A 1 105 ? -2.745 8.802 -5.010 1.00 90.62 105 HIS A O 1
ATOM 832 N N . TRP A 1 106 ? -3.598 7.744 -3.232 1.00 90.38 106 TRP A N 1
ATOM 833 C CA . TRP A 1 106 ? -4.779 8.568 -3.114 1.00 90.38 106 TRP A CA 1
ATOM 834 C C . TRP A 1 106 ? -5.080 8.834 -1.648 1.00 90.38 106 TRP A C 1
ATOM 836 O O . TRP A 1 106 ? -4.928 7.967 -0.797 1.00 90.38 106 TRP A O 1
ATOM 846 N N . ASP A 1 107 ? -5.477 10.062 -1.374 1.00 89.75 107 ASP A N 1
ATOM 847 C CA . ASP A 1 107 ? -5.959 10.494 -0.073 1.00 89.75 107 ASP A CA 1
ATOM 848 C C . ASP A 1 107 ? -7.447 10.135 0.030 1.00 89.75 107 ASP A C 1
ATOM 850 O O . ASP A 1 107 ? -8.220 10.397 -0.901 1.00 89.75 107 ASP A O 1
ATOM 854 N N . VAL A 1 108 ? -7.821 9.471 1.119 1.00 85.06 108 VAL A N 1
ATOM 855 C CA . VAL A 1 108 ? -9.156 8.906 1.336 1.00 85.06 108 VAL A CA 1
ATOM 856 C C . VAL A 1 108 ? -10.186 10.016 1.543 1.00 85.06 108 VAL A C 1
ATOM 858 O O . VAL A 1 108 ? -11.260 9.964 0.942 1.00 85.06 108 VAL A O 1
ATOM 861 N N . GLU A 1 109 ? -9.844 11.066 2.290 1.00 85.38 109 GLU A N 1
ATOM 862 C CA . GLU A 1 109 ? -10.754 12.181 2.556 1.00 85.38 109 GLU A CA 1
ATOM 863 C C . GLU A 1 109 ? -10.873 13.084 1.327 1.00 85.38 109 GLU A C 1
ATOM 865 O O . GLU A 1 109 ? -11.959 13.362 0.802 1.00 85.38 109 GLU A O 1
ATOM 870 N N . THR A 1 110 ? -9.731 13.527 0.797 1.00 84.00 110 THR A N 1
ATOM 871 C CA . THR A 1 110 ? -9.737 14.544 -0.259 1.00 84.00 110 THR A CA 1
ATOM 872 C C . THR A 1 110 ? -9.966 13.944 -1.648 1.00 84.00 110 THR A C 1
ATOM 874 O O . THR A 1 110 ? -10.480 14.610 -2.553 1.00 84.00 110 THR A O 1
ATOM 877 N N . GLY A 1 111 ? -9.657 12.660 -1.857 1.00 80.19 111 GLY A N 1
ATOM 878 C CA . GLY A 1 111 ? -9.656 11.996 -3.169 1.00 80.19 111 GLY A CA 1
ATOM 879 C C . GLY A 1 111 ? -8.574 12.510 -4.122 1.00 80.19 111 GLY A C 1
ATOM 880 O O . GLY A 1 111 ? -8.575 12.171 -5.314 1.00 80.19 111 GLY A O 1
ATOM 881 N N . LYS A 1 112 ? -7.649 13.346 -3.633 1.00 84.94 112 LYS A N 1
ATOM 882 C CA . LYS A 1 112 ? -6.469 13.746 -4.399 1.00 84.94 112 LYS A CA 1
ATOM 883 C C . LYS A 1 112 ? -5.624 12.514 -4.643 1.00 84.94 112 LYS A C 1
ATOM 885 O O . LYS A 1 112 ? -5.513 11.645 -3.790 1.00 84.94 112 LYS A O 1
ATOM 890 N N . SER A 1 113 ? -5.065 12.418 -5.839 1.00 87.69 113 SER A N 1
ATOM 891 C CA . SER A 1 113 ? -4.355 11.213 -6.243 1.00 87.69 113 SER A CA 1
ATOM 892 C C . SER A 1 113 ? -3.141 11.522 -7.088 1.00 87.69 113 SER A C 1
ATOM 894 O O . SER A 1 113 ? -3.210 12.275 -8.064 1.00 87.69 113 SER A O 1
ATOM 896 N N . GLU A 1 114 ? -2.050 10.890 -6.699 1.00 88.31 114 GLU A N 1
ATOM 897 C CA . GLU A 1 114 ? -0.696 11.092 -7.166 1.00 88.31 114 GLU A CA 1
ATOM 898 C C . GLU A 1 114 ? -0.145 9.772 -7.693 1.00 88.31 114 GLU A C 1
ATOM 900 O O . GLU A 1 114 ? -0.502 8.691 -7.225 1.00 88.31 114 GLU A O 1
ATOM 905 N N . LYS A 1 115 ? 0.713 9.849 -8.704 1.00 87.44 115 LYS A N 1
ATOM 906 C CA . LYS A 1 115 ? 1.225 8.669 -9.397 1.00 87.44 115 LYS A CA 1
ATOM 907 C C . LYS A 1 115 ? 2.658 8.401 -8.970 1.00 87.44 115 LYS A C 1
ATOM 909 O O . LYS A 1 115 ? 3.471 9.319 -8.966 1.00 87.44 115 LYS A O 1
ATOM 914 N N . TYR A 1 116 ? 2.963 7.141 -8.711 1.00 86.25 116 TYR A N 1
ATOM 915 C CA . TYR A 1 116 ? 4.323 6.628 -8.707 1.00 86.25 116 TYR A CA 1
ATOM 916 C C . TYR A 1 116 ? 4.662 6.235 -10.139 1.00 86.25 116 TYR A C 1
ATOM 918 O O . TYR A 1 116 ? 3.866 5.597 -10.839 1.00 86.25 116 TYR A O 1
ATOM 926 N N . LEU A 1 117 ? 5.837 6.660 -10.582 1.00 80.50 117 LEU A N 1
ATOM 927 C CA . LEU A 1 117 ? 6.350 6.327 -11.899 1.00 80.50 117 LEU A CA 1
ATOM 928 C C . LEU A 1 117 ? 7.129 5.025 -11.797 1.00 80.50 117 LEU A C 1
ATOM 930 O O . LEU A 1 117 ? 8.036 4.912 -10.979 1.00 80.50 117 LEU A O 1
ATOM 934 N N . TRP A 1 118 ? 6.783 4.058 -12.645 1.00 82.06 118 TRP A N 1
ATOM 935 C CA . TRP A 1 118 ? 7.504 2.793 -12.724 1.00 82.06 118 TRP A CA 1
ATOM 936 C C . TRP A 1 118 ? 9.002 3.027 -12.988 1.00 82.06 118 TRP A C 1
ATOM 938 O O . TRP A 1 118 ? 9.331 3.903 -13.803 1.00 82.06 118 TRP A O 1
ATOM 948 N N . PRO A 1 119 ? 9.923 2.272 -12.353 1.00 80.62 119 PRO A N 1
ATOM 949 C CA . PRO A 1 119 ? 11.340 2.545 -12.489 1.00 80.62 119 PRO A CA 1
ATOM 950 C C . PRO A 1 119 ? 11.751 2.306 -13.942 1.00 80.62 119 PRO A C 1
ATOM 952 O O . PRO A 1 119 ? 11.408 1.298 -14.566 1.00 80.62 119 PRO A O 1
ATOM 955 N N . THR A 1 120 ? 12.481 3.264 -14.509 1.00 76.81 120 THR A N 1
ATOM 956 C CA . THR A 1 120 ? 13.037 3.105 -15.856 1.00 76.81 120 THR A CA 1
ATOM 957 C C . THR A 1 120 ? 14.239 2.165 -15.798 1.00 76.81 120 THR A C 1
ATOM 959 O O . THR A 1 120 ? 14.901 2.056 -14.773 1.00 76.81 120 THR A O 1
ATOM 962 N N . GLU A 1 121 ? 14.576 1.530 -16.918 1.00 73.00 121 GLU A N 1
ATOM 963 C CA . GLU A 1 121 ? 15.724 0.622 -17.049 1.00 73.00 121 GLU A CA 1
ATOM 964 C C . GLU A 1 121 ? 17.033 1.181 -16.467 1.00 73.00 121 GLU A C 1
ATOM 966 O O . GLU A 1 121 ? 17.778 0.449 -15.834 1.00 73.00 121 GLU A O 1
ATOM 971 N N . LYS A 1 122 ? 17.276 2.493 -16.578 1.00 74.62 122 LYS A N 1
ATOM 972 C CA . LYS A 1 122 ? 18.439 3.154 -15.961 1.00 74.62 122 LYS A CA 1
ATOM 973 C C . LYS A 1 122 ? 18.483 3.002 -14.437 1.00 74.62 122 LYS A C 1
ATOM 975 O O . LYS A 1 122 ? 19.549 2.745 -13.894 1.00 74.62 122 LYS A O 1
ATOM 980 N N . VAL A 1 123 ? 17.332 3.147 -13.779 1.00 78.56 123 VAL A N 1
ATOM 981 C CA . VAL A 1 123 ? 17.182 2.985 -12.324 1.00 78.56 123 VAL A CA 1
ATOM 982 C C . VAL A 1 123 ? 17.364 1.513 -11.948 1.00 78.56 123 VAL A C 1
ATOM 984 O O . VAL A 1 123 ? 18.043 1.181 -10.986 1.00 78.56 123 VAL A O 1
ATOM 987 N N . LEU A 1 124 ? 16.840 0.595 -12.763 1.00 77.31 124 LEU A N 1
ATOM 988 C CA . LEU A 1 124 ? 17.051 -0.840 -12.550 1.00 77.31 124 LEU A CA 1
ATOM 989 C C . LEU A 1 124 ? 18.535 -1.214 -12.637 1.00 77.31 124 LEU A C 1
ATOM 991 O O . LEU A 1 124 ? 19.043 -1.912 -11.763 1.00 77.31 124 LEU A O 1
ATOM 995 N N . VAL A 1 125 ? 19.245 -0.695 -13.642 1.00 75.06 125 VAL A N 1
ATOM 996 C CA . VAL A 1 125 ? 20.683 -0.929 -13.823 1.00 75.06 125 VAL A CA 1
ATOM 997 C C . VAL A 1 125 ? 21.502 -0.298 -12.694 1.00 75.06 125 VAL A C 1
ATOM 999 O O . VAL A 1 125 ? 22.436 -0.941 -12.218 1.00 75.06 125 VAL A O 1
ATOM 1002 N N . SER A 1 126 ? 21.147 0.900 -12.207 1.00 75.25 126 SER A N 1
ATOM 1003 C CA . SER A 1 126 ? 21.836 1.502 -11.051 1.00 75.25 126 SER A CA 1
ATOM 1004 C C . SER A 1 126 ? 21.676 0.679 -9.775 1.00 75.25 126 SER A C 1
ATOM 1006 O O . SER A 1 126 ? 22.568 0.685 -8.936 1.00 75.25 126 SER A O 1
ATOM 1008 N N . HIS A 1 127 ? 20.583 -0.075 -9.650 1.00 73.94 127 HIS A N 1
ATOM 1009 C CA . HIS A 1 127 ? 20.372 -1.022 -8.555 1.00 73.94 127 HIS A CA 1
ATOM 1010 C C . HIS A 1 127 ? 20.795 -2.466 -8.891 1.00 73.94 127 HIS A C 1
ATOM 1012 O O . HIS A 1 127 ? 20.392 -3.400 -8.201 1.00 73.94 127 HIS A O 1
ATOM 1018 N N . HIS A 1 128 ? 21.603 -2.673 -9.938 1.00 70.44 128 HIS A N 1
ATOM 1019 C CA . HIS A 1 128 ? 22.118 -3.983 -10.370 1.00 70.44 128 HIS A CA 1
ATOM 1020 C C . HIS A 1 128 ? 21.026 -5.029 -10.707 1.00 70.44 128 HIS A C 1
ATOM 1022 O O . HIS A 1 128 ? 21.272 -6.242 -10.685 1.00 70.44 128 HIS A O 1
ATOM 1028 N N . ALA A 1 129 ? 19.816 -4.585 -11.059 1.00 69.81 129 ALA A N 1
ATOM 1029 C CA . ALA A 1 129 ? 18.777 -5.453 -11.601 1.00 69.81 129 ALA A CA 1
ATOM 1030 C C . ALA A 1 129 ? 18.951 -5.666 -13.108 1.00 69.81 129 ALA A C 1
ATOM 1032 O O . ALA A 1 129 ? 19.303 -4.759 -13.866 1.00 69.81 129 ALA A O 1
ATOM 1033 N N . LYS A 1 130 ? 18.662 -6.888 -13.557 1.00 67.81 130 LYS A N 1
ATOM 1034 C CA . LYS A 1 130 ? 18.620 -7.249 -14.970 1.00 67.81 130 LYS A CA 1
ATOM 1035 C C . LYS A 1 130 ? 17.467 -6.506 -15.623 1.00 67.81 130 LYS A C 1
ATOM 1037 O O . LYS A 1 130 ? 16.367 -6.429 -15.076 1.00 67.81 130 LYS A O 1
ATOM 1042 N N . ALA A 1 131 ? 17.717 -6.017 -16.833 1.00 66.00 131 ALA A N 1
ATOM 1043 C CA . ALA A 1 131 ? 16.667 -5.441 -17.649 1.00 66.00 131 ALA A CA 1
ATOM 1044 C C . ALA A 1 131 ? 15.521 -6.459 -17.832 1.00 66.00 131 ALA A C 1
ATOM 1046 O O . ALA A 1 131 ? 15.767 -7.660 -18.011 1.00 66.00 131 ALA A O 1
ATOM 1047 N N . PRO A 1 132 ? 14.260 -6.009 -17.776 1.00 65.88 132 PRO A N 1
ATOM 1048 C CA . PRO A 1 132 ? 13.125 -6.897 -17.946 1.00 65.88 132 PRO A CA 1
ATOM 1049 C C . PRO A 1 132 ? 13.104 -7.515 -19.348 1.00 65.88 132 PRO A C 1
ATOM 1051 O O . PRO A 1 132 ? 13.343 -6.833 -20.341 1.00 65.88 132 PRO A O 1
ATOM 1054 N N . LEU A 1 133 ? 12.711 -8.791 -19.451 1.00 60.66 133 LEU A N 1
ATOM 1055 C CA . LEU A 1 133 ? 12.679 -9.518 -20.733 1.00 60.66 133 LEU A CA 1
ATOM 1056 C C . LEU A 1 133 ? 11.701 -8.919 -21.761 1.00 60.66 133 LEU A C 1
ATOM 1058 O O . LEU A 1 133 ? 11.804 -9.206 -22.94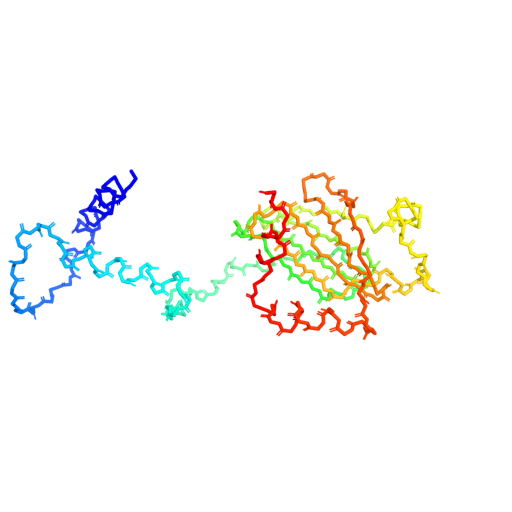9 1.00 60.66 133 LEU A O 1
ATOM 1062 N N . SER A 1 134 ? 10.721 -8.122 -21.325 1.00 63.22 134 SER A N 1
ATOM 1063 C CA . SER A 1 134 ? 9.749 -7.480 -22.212 1.00 63.22 134 SER A CA 1
ATOM 1064 C C . SER A 1 134 ? 9.277 -6.152 -21.634 1.00 63.22 134 SER A C 1
ATOM 1066 O O . SER A 1 134 ? 8.534 -6.124 -20.654 1.00 63.22 134 SER A O 1
ATOM 1068 N N . LYS A 1 135 ? 9.644 -5.047 -22.293 1.00 65.00 135 LYS A N 1
ATOM 1069 C CA . LYS A 1 135 ? 9.346 -3.670 -21.861 1.00 65.00 135 LYS A CA 1
ATOM 1070 C C . LYS A 1 135 ? 7.851 -3.384 -21.670 1.00 65.00 135 LYS A C 1
ATOM 1072 O O . LYS A 1 135 ? 7.487 -2.600 -20.805 1.00 65.00 135 LYS A O 1
ATOM 1077 N N . LYS A 1 136 ? 6.979 -4.019 -22.466 1.00 62.94 136 LYS A N 1
ATOM 1078 C CA . LYS A 1 136 ? 5.522 -3.796 -22.415 1.00 62.94 136 LYS A CA 1
ATOM 1079 C C . LYS A 1 136 ? 4.825 -4.631 -21.337 1.00 62.94 136 LYS A C 1
ATOM 1081 O O . LYS A 1 136 ? 3.827 -4.189 -20.784 1.00 62.94 136 LYS A O 1
ATOM 1086 N N . ARG A 1 137 ? 5.316 -5.844 -21.056 1.00 63.41 137 ARG A N 1
ATOM 1087 C CA . ARG A 1 137 ? 4.702 -6.744 -20.060 1.00 63.41 137 ARG A CA 1
ATOM 1088 C C . ARG A 1 137 ? 5.303 -6.600 -18.670 1.00 63.41 137 ARG A C 1
ATOM 1090 O O . ARG A 1 137 ? 4.605 -6.877 -17.706 1.00 63.41 137 ARG A O 1
ATOM 1097 N N . SER A 1 138 ? 6.554 -6.163 -18.551 1.00 64.81 138 SER A N 1
ATOM 1098 C CA . SER A 1 138 ? 7.221 -6.059 -17.250 1.00 64.81 138 SER A CA 1
ATOM 1099 C C . SER A 1 138 ? 6.669 -4.958 -16.361 1.00 64.81 138 SER A C 1
ATOM 1101 O O . SER A 1 138 ? 6.933 -4.960 -15.173 1.00 64.81 138 SER A O 1
ATOM 1103 N N . GLN A 1 139 ? 5.918 -4.015 -16.924 1.00 72.81 139 GLN A N 1
ATOM 1104 C CA . GLN A 1 139 ? 5.321 -2.933 -16.153 1.00 72.81 139 GLN A CA 1
ATOM 1105 C C . GLN A 1 139 ? 4.042 -3.382 -15.435 1.00 72.81 139 GLN A C 1
ATOM 1107 O O . GLN A 1 139 ? 3.460 -2.610 -14.699 1.00 72.81 139 GLN A O 1
ATOM 1112 N N . GLN A 1 140 ? 3.568 -4.619 -15.614 1.00 83.19 140 GLN A N 1
ATOM 1113 C CA . GLN A 1 140 ? 2.347 -5.065 -14.947 1.00 83.19 140 GLN A CA 1
ATOM 1114 C C . GLN A 1 140 ? 2.590 -5.311 -13.460 1.00 83.19 140 GLN A C 1
ATOM 1116 O O . GLN A 1 140 ? 3.249 -6.286 -13.097 1.00 83.19 140 GLN A O 1
ATOM 1121 N N . VAL A 1 141 ? 1.990 -4.473 -12.616 1.00 85.75 141 VAL A N 1
ATOM 1122 C CA . VAL A 1 141 ? 1.970 -4.674 -11.165 1.00 85.75 141 VAL A CA 1
ATOM 1123 C C . VAL A 1 141 ? 0.835 -5.625 -10.816 1.00 85.75 141 VAL A C 1
ATOM 1125 O O . VAL A 1 141 ? -0.300 -5.444 -11.261 1.00 85.75 141 VAL A O 1
ATOM 1128 N N . LEU A 1 142 ? 1.139 -6.661 -10.040 1.00 84.38 142 LEU A N 1
ATOM 1129 C CA . LEU A 1 142 ? 0.181 -7.698 -9.652 1.00 84.38 142 LEU A CA 1
ATOM 1130 C C . LEU A 1 142 ? -0.091 -7.693 -8.150 1.00 84.38 142 LEU A C 1
ATOM 1132 O O . LEU A 1 142 ? -1.194 -8.038 -7.741 1.00 84.38 142 LEU A O 1
ATOM 1136 N N . ALA A 1 143 ? 0.891 -7.285 -7.350 1.00 83.62 143 ALA A N 1
ATOM 1137 C CA . ALA A 1 143 ? 0.802 -7.257 -5.900 1.00 83.62 143 ALA A CA 1
ATOM 1138 C C . ALA A 1 143 ? 1.358 -5.944 -5.345 1.00 83.62 143 ALA A C 1
ATOM 1140 O O . ALA A 1 143 ? 2.313 -5.376 -5.885 1.00 83.62 143 ALA A O 1
ATOM 1141 N N . LEU A 1 144 ? 0.757 -5.487 -4.250 1.00 88.75 144 LEU A N 1
ATOM 1142 C CA . LEU A 1 144 ? 1.127 -4.267 -3.550 1.00 88.75 144 LEU A CA 1
ATOM 1143 C C . LEU A 1 144 ? 0.967 -4.489 -2.043 1.00 88.75 144 LEU A C 1
ATOM 1145 O O . LEU A 1 144 ? -0.044 -5.039 -1.612 1.00 88.75 144 LEU A O 1
ATOM 1149 N N . ALA A 1 145 ? 1.956 -4.065 -1.262 1.00 87.69 145 ALA A N 1
ATOM 1150 C CA . ALA A 1 145 ? 1.956 -4.154 0.193 1.00 87.69 145 ALA A CA 1
ATOM 1151 C C . ALA A 1 145 ? 2.544 -2.876 0.798 1.00 87.69 145 ALA A C 1
ATOM 1153 O O . ALA A 1 145 ? 3.559 -2.368 0.325 1.00 87.69 145 ALA A O 1
ATOM 1154 N N . VAL A 1 146 ? 1.899 -2.358 1.838 1.00 87.44 146 VAL A N 1
ATOM 1155 C CA . VAL A 1 146 ? 2.328 -1.161 2.571 1.00 87.44 146 VAL A CA 1
ATOM 1156 C C . VAL A 1 146 ? 2.873 -1.616 3.917 1.00 87.44 146 VAL A C 1
ATOM 1158 O O . VAL A 1 146 ? 2.290 -2.493 4.554 1.00 87.44 146 VAL A O 1
ATOM 1161 N N . SER A 1 147 ? 3.992 -1.039 4.339 1.00 84.94 147 SER A N 1
ATOM 1162 C CA . SER A 1 147 ? 4.541 -1.273 5.673 1.00 84.94 147 SER A CA 1
ATOM 1163 C C . SER A 1 147 ? 3.591 -0.752 6.758 1.00 84.94 147 SER A C 1
ATOM 1165 O O . SER A 1 147 ? 2.910 0.254 6.559 1.00 84.94 147 SER A O 1
ATOM 1167 N N . SER A 1 148 ? 3.554 -1.394 7.926 1.00 79.38 148 SER A N 1
ATOM 1168 C CA . SER A 1 148 ? 2.702 -0.960 9.045 1.00 79.38 148 SER A CA 1
ATOM 1169 C C . SER A 1 148 ? 3.076 0.419 9.592 1.00 79.38 148 SER A C 1
ATOM 1171 O O . SER A 1 148 ? 2.228 1.096 10.174 1.00 79.38 148 SER A O 1
ATOM 1173 N N . ASP A 1 149 ? 4.323 0.848 9.368 1.00 78.12 149 ASP A N 1
ATOM 1174 C CA . ASP A 1 149 ? 4.820 2.192 9.671 1.00 78.12 149 ASP A CA 1
ATOM 1175 C C . ASP A 1 149 ? 4.466 3.241 8.597 1.00 78.12 149 ASP A C 1
ATOM 1177 O O . ASP A 1 149 ? 4.743 4.427 8.779 1.00 78.12 149 ASP A O 1
ATOM 1181 N N . GLY A 1 150 ? 3.885 2.816 7.468 1.00 81.44 150 GLY A N 1
ATOM 1182 C CA . GLY A 1 150 ? 3.498 3.669 6.345 1.00 81.44 150 GLY A CA 1
ATOM 1183 C C . GLY A 1 150 ? 4.665 4.318 5.595 1.00 81.44 150 GLY A C 1
ATOM 1184 O O . GLY A 1 150 ? 4.431 5.181 4.747 1.00 81.44 150 GLY A O 1
ATOM 1185 N N . ARG A 1 151 ? 5.918 3.944 5.889 1.00 85.56 151 ARG A N 1
ATOM 1186 C CA . ARG A 1 151 ? 7.110 4.563 5.284 1.00 85.56 151 ARG A CA 1
ATOM 1187 C C . ARG A 1 151 ? 7.483 3.932 3.959 1.00 85.56 151 ARG A C 1
ATOM 1189 O O . ARG A 1 151 ? 7.979 4.621 3.071 1.00 85.56 151 ARG A O 1
ATOM 1196 N N . TYR A 1 152 ? 7.224 2.639 3.830 1.00 88.75 152 TYR A N 1
ATOM 1197 C CA . TYR A 1 152 ? 7.650 1.862 2.682 1.00 88.75 152 TYR A CA 1
ATOM 1198 C C . TYR A 1 152 ? 6.481 1.194 1.981 1.00 88.75 152 TYR A C 1
ATOM 1200 O O . TYR A 1 152 ? 5.503 0.764 2.599 1.00 88.75 152 TYR A O 1
ATOM 1208 N N . LEU A 1 153 ? 6.634 1.069 0.672 1.00 88.56 153 LEU A N 1
ATOM 1209 C CA . LEU A 1 153 ? 5.710 0.381 -0.207 1.00 88.56 153 LEU A CA 1
ATOM 1210 C C . LEU A 1 153 ? 6.492 -0.676 -0.986 1.00 88.56 153 LEU A C 1
ATOM 1212 O O . LEU A 1 153 ? 7.499 -0.370 -1.620 1.00 88.56 153 LEU A O 1
ATOM 1216 N N . ALA A 1 154 ? 6.025 -1.917 -0.946 1.00 89.06 154 ALA A N 1
ATOM 1217 C CA . ALA A 1 154 ? 6.567 -3.016 -1.726 1.00 89.06 154 ALA A CA 1
ATOM 1218 C C . ALA A 1 154 ? 5.611 -3.356 -2.871 1.00 89.06 154 ALA A C 1
ATOM 1220 O O . ALA A 1 154 ? 4.398 -3.469 -2.675 1.00 89.06 154 ALA A O 1
ATOM 1221 N N . THR A 1 155 ? 6.147 -3.548 -4.073 1.00 86.44 155 THR A N 1
ATOM 1222 C CA . THR A 1 155 ? 5.357 -3.954 -5.240 1.00 86.44 155 THR A CA 1
ATOM 1223 C C . THR A 1 155 ? 6.020 -5.087 -5.996 1.00 86.44 155 THR A C 1
ATOM 1225 O O . THR A 1 155 ? 7.233 -5.072 -6.194 1.00 86.44 155 THR A O 1
ATOM 1228 N N . GLY A 1 156 ? 5.212 -6.034 -6.465 1.00 85.06 156 GLY A N 1
ATOM 1229 C CA . GLY A 1 156 ? 5.659 -7.160 -7.281 1.00 85.06 156 GLY A CA 1
ATOM 1230 C C . GLY A 1 156 ? 4.824 -7.289 -8.549 1.00 85.06 156 GLY A C 1
ATOM 1231 O O . GLY A 1 156 ? 3.617 -7.010 -8.550 1.00 85.06 156 GLY A O 1
ATOM 1232 N N . GLY A 1 157 ? 5.463 -7.701 -9.640 1.00 83.00 157 GLY A N 1
ATOM 1233 C CA . GLY A 1 157 ? 4.837 -7.735 -10.952 1.00 83.00 157 GLY A CA 1
ATOM 1234 C C . GLY A 1 157 ? 5.293 -8.881 -11.845 1.00 83.00 157 GLY A C 1
ATOM 1235 O O . GLY A 1 157 ? 5.873 -9.880 -11.421 1.00 83.00 157 GLY A O 1
ATOM 1236 N N . PHE A 1 158 ? 4.994 -8.734 -13.134 1.00 79.44 158 PHE A N 1
ATOM 1237 C CA . PHE A 1 158 ? 5.404 -9.684 -14.173 1.00 79.44 158 PHE A CA 1
ATOM 1238 C C . PHE A 1 158 ? 6.894 -9.550 -14.557 1.00 79.44 158 PHE A C 1
ATOM 1240 O O . PHE A 1 158 ? 7.429 -10.341 -15.334 1.00 79.44 158 PHE A O 1
ATOM 1247 N N . ASP A 1 159 ? 7.575 -8.542 -14.020 1.00 74.00 159 ASP A N 1
ATOM 1248 C CA . ASP A 1 159 ? 9.019 -8.336 -14.116 1.00 74.00 159 ASP A CA 1
ATOM 1249 C C . ASP A 1 159 ? 9.852 -9.389 -13.372 1.00 74.00 159 ASP A C 1
ATOM 1251 O O . ASP A 1 159 ? 11.048 -9.477 -13.647 1.00 74.00 159 ASP A O 1
ATOM 1255 N N . ARG A 1 160 ? 9.243 -10.196 -12.489 1.00 76.12 160 ARG A N 1
ATOM 1256 C CA . ARG A 1 160 ? 9.924 -11.136 -11.575 1.00 76.12 160 ARG A CA 1
ATOM 1257 C C . ARG A 1 160 ? 10.882 -10.442 -10.605 1.00 76.12 160 ARG A C 1
ATOM 1259 O O . ARG A 1 160 ? 11.878 -11.028 -10.170 1.00 76.12 160 ARG A O 1
ATOM 1266 N N . HIS A 1 161 ? 10.588 -9.189 -10.293 1.00 80.06 161 HIS A N 1
ATOM 1267 C CA . HIS A 1 161 ? 11.317 -8.410 -9.316 1.00 80.06 161 HIS A CA 1
ATOM 1268 C C . HIS A 1 161 ? 10.359 -7.914 -8.231 1.00 80.06 161 HIS A C 1
ATOM 1270 O O . HIS A 1 161 ? 9.146 -7.802 -8.420 1.00 80.06 161 HIS A O 1
ATOM 1276 N N . ILE A 1 162 ? 10.923 -7.649 -7.061 1.00 85.88 162 ILE A N 1
ATOM 1277 C CA . ILE A 1 162 ? 10.248 -6.986 -5.953 1.00 85.88 162 ILE A CA 1
ATOM 1278 C C . ILE A 1 162 ? 10.855 -5.594 -5.858 1.00 85.88 162 ILE A C 1
ATOM 1280 O O . ILE A 1 162 ? 12.066 -5.457 -5.701 1.00 85.88 162 ILE A O 1
ATOM 1284 N N . HIS A 1 163 ? 10.020 -4.568 -5.957 1.00 85.62 163 HIS A N 1
ATOM 1285 C CA . HIS A 1 163 ? 10.422 -3.171 -5.867 1.00 85.62 163 HIS A CA 1
ATOM 1286 C C . HIS A 1 163 ? 10.038 -2.594 -4.512 1.00 85.62 163 HIS A C 1
ATOM 1288 O O . HIS A 1 163 ? 8.896 -2.750 -4.081 1.00 85.62 163 HIS A O 1
ATOM 1294 N N . LEU A 1 164 ? 10.980 -1.897 -3.881 1.00 89.00 164 LEU A N 1
ATOM 1295 C CA . LEU A 1 164 ? 10.765 -1.100 -2.683 1.00 89.00 164 LEU A CA 1
ATOM 1296 C C . LEU A 1 164 ? 10.727 0.385 -3.038 1.00 89.00 164 LEU A C 1
ATOM 1298 O O . LEU A 1 164 ? 11.599 0.885 -3.755 1.00 89.00 164 LEU A O 1
ATOM 1302 N N . TRP A 1 165 ? 9.747 1.084 -2.484 1.00 89.38 165 TRP A N 1
ATOM 1303 C CA . TRP A 1 165 ? 9.515 2.506 -2.680 1.00 89.38 165 TRP A CA 1
ATOM 1304 C C . TRP A 1 165 ? 9.432 3.218 -1.332 1.00 89.38 165 TRP A C 1
ATOM 1306 O O . TRP A 1 165 ? 8.847 2.685 -0.386 1.00 89.38 165 TRP A O 1
ATOM 1316 N N . ASP A 1 166 ? 9.970 4.432 -1.261 1.00 89.50 166 ASP A N 1
ATOM 1317 C CA . ASP A 1 166 ? 9.715 5.350 -0.148 1.00 89.50 166 ASP A CA 1
ATOM 1318 C C . ASP A 1 166 ? 8.366 6.042 -0.390 1.00 89.50 166 ASP A C 1
ATOM 1320 O O . ASP A 1 166 ? 8.142 6.632 -1.448 1.00 89.50 166 ASP A O 1
ATOM 1324 N N . VAL A 1 167 ? 7.457 6.000 0.582 1.00 86.62 167 VAL A N 1
ATOM 1325 C CA . VAL A 1 167 ? 6.132 6.626 0.470 1.00 86.62 167 VAL A CA 1
ATOM 1326 C C . VAL A 1 167 ? 6.210 8.157 0.513 1.00 86.62 167 VAL A C 1
ATOM 1328 O O . VAL A 1 167 ? 5.387 8.845 -0.096 1.00 86.62 167 VAL A O 1
ATOM 1331 N N . ARG A 1 168 ? 7.191 8.718 1.228 1.00 85.56 168 ARG A N 1
ATOM 1332 C CA . ARG A 1 168 ? 7.336 10.166 1.425 1.00 85.56 168 ARG A CA 1
ATOM 1333 C C . ARG A 1 168 ? 7.992 10.831 0.224 1.00 85.56 168 ARG A C 1
ATOM 1335 O O . ARG A 1 168 ? 7.505 11.864 -0.230 1.00 85.56 168 ARG A O 1
ATOM 1342 N N . THR A 1 169 ? 9.089 10.263 -0.275 1.00 85.19 169 THR A N 1
ATOM 1343 C CA . THR A 1 169 ? 9.789 10.815 -1.449 1.00 85.19 169 THR A CA 1
ATOM 1344 C C . THR A 1 169 ? 9.188 10.318 -2.761 1.00 85.19 169 THR A C 1
ATOM 1346 O O . THR A 1 169 ? 9.283 11.013 -3.771 1.00 85.19 169 THR A O 1
ATOM 1349 N N . ARG A 1 170 ? 8.478 9.179 -2.735 1.00 84.44 170 ARG A N 1
ATOM 1350 C CA . ARG A 1 170 ? 7.931 8.477 -3.910 1.00 84.44 170 ARG A CA 1
ATOM 1351 C C . ARG A 1 170 ? 9.018 7.966 -4.853 1.00 84.44 170 ARG A C 1
ATOM 1353 O O . ARG A 1 170 ? 8.771 7.755 -6.040 1.00 84.44 170 ARG A O 1
ATOM 1360 N N . GLU A 1 171 ? 10.216 7.766 -4.320 1.00 85.44 171 GLU A N 1
ATOM 1361 C CA . GLU A 1 171 ? 11.361 7.272 -5.069 1.00 85.44 171 GLU A CA 1
ATOM 1362 C C . GLU A 1 171 ? 11.500 5.760 -4.924 1.00 85.44 171 GLU A C 1
ATOM 1364 O O . GLU A 1 171 ? 11.133 5.156 -3.912 1.00 85.44 171 GLU A O 1
ATOM 1369 N N . HIS A 1 172 ? 12.026 5.145 -5.979 1.00 88.00 172 HIS A N 1
ATOM 1370 C CA . HIS A 1 172 ? 12.408 3.741 -5.967 1.00 88.00 172 HIS A CA 1
ATOM 1371 C C . HIS A 1 172 ? 13.715 3.609 -5.177 1.00 88.00 172 HIS A C 1
ATOM 1373 O O . HIS A 1 172 ? 14.701 4.255 -5.519 1.00 88.00 172 HIS A O 1
ATOM 1379 N N . ILE A 1 173 ? 13.703 2.820 -4.100 1.00 87.88 173 ILE A N 1
ATOM 1380 C CA . ILE A 1 173 ? 14.864 2.653 -3.212 1.00 87.88 173 ILE A CA 1
ATOM 1381 C C . ILE A 1 173 ? 15.688 1.446 -3.647 1.00 87.88 173 ILE A C 1
ATOM 1383 O O . ILE A 1 173 ? 16.914 1.501 -3.720 1.00 87.88 173 ILE A O 1
ATOM 1387 N N . GLN A 1 174 ? 15.012 0.313 -3.849 1.00 84.00 174 GLN A N 1
ATOM 1388 C CA . GLN A 1 174 ? 15.684 -0.968 -4.007 1.00 84.00 174 GLN A CA 1
ATOM 1389 C C . GLN A 1 174 ? 14.855 -1.948 -4.824 1.00 84.00 174 GLN A C 1
ATOM 1391 O O . GLN A 1 174 ? 13.625 -1.885 -4.884 1.00 84.00 174 GLN A O 1
ATOM 1396 N N . VAL A 1 175 ? 15.552 -2.870 -5.476 1.00 85.75 175 VAL A N 1
ATOM 1397 C CA . VAL A 1 175 ? 14.967 -3.967 -6.235 1.00 85.75 175 VAL A CA 1
ATOM 1398 C C . VAL A 1 175 ? 15.598 -5.282 -5.797 1.00 85.75 175 VAL A C 1
ATOM 1400 O O . VAL A 1 175 ? 16.810 -5.373 -5.604 1.00 85.75 175 VAL A O 1
ATOM 1403 N N . TRP A 1 176 ? 14.766 -6.307 -5.666 1.00 82.75 176 TRP A N 1
ATOM 1404 C CA . TRP A 1 176 ? 15.181 -7.679 -5.409 1.00 82.75 176 TRP A CA 1
ATOM 1405 C C . TRP A 1 176 ? 14.668 -8.602 -6.507 1.00 82.75 176 TRP A C 1
ATOM 1407 O O . TRP A 1 176 ? 13.637 -8.343 -7.122 1.00 82.75 176 TRP A O 1
ATOM 1417 N N . TYR A 1 177 ? 15.371 -9.705 -6.743 1.00 75.06 177 TYR A N 1
ATOM 1418 C CA . TYR A 1 177 ? 14.895 -10.760 -7.632 1.00 75.06 177 TYR A CA 1
ATOM 1419 C C . TYR A 1 177 ? 13.932 -11.668 -6.871 1.00 75.06 177 TYR A C 1
ATOM 1421 O O . TYR A 1 177 ? 14.296 -12.207 -5.825 1.00 75.06 177 TYR A O 1
ATOM 1429 N N . SER A 1 178 ? 12.731 -11.899 -7.405 1.00 58.28 178 SER A N 1
ATOM 1430 C CA . SER A 1 178 ? 11.891 -12.989 -6.906 1.00 58.28 178 SER A CA 1
ATOM 1431 C C . SER A 1 178 ? 12.416 -14.295 -7.508 1.00 58.28 178 SER A C 1
ATOM 1433 O O . SER A 1 178 ? 12.127 -14.625 -8.662 1.00 58.28 178 SER A O 1
ATOM 1435 N N . PHE A 1 179 ? 13.261 -15.001 -6.764 1.00 49.84 179 PHE A N 1
ATOM 1436 C CA . PHE A 1 179 ? 13.833 -16.277 -7.182 1.00 49.84 179 PHE A CA 1
ATOM 1437 C C . PHE A 1 179 ? 12.754 -17.369 -7.078 1.00 49.84 179 PHE A C 1
ATOM 1439 O O . PHE A 1 179 ? 12.346 -17.725 -5.978 1.00 49.84 179 PHE A O 1
ATOM 1446 N N . VAL A 1 180 ? 12.275 -17.893 -8.213 1.00 44.00 180 VAL A N 1
ATOM 1447 C CA . VAL A 1 180 ? 11.431 -19.110 -8.236 1.00 44.00 180 VAL A CA 1
ATOM 1448 C C . VAL A 1 180 ? 12.286 -20.393 -8.185 1.00 44.00 180 VAL A C 1
ATOM 1450 O O . VAL A 1 180 ? 11.768 -21.445 -7.839 1.00 44.00 180 VAL A O 1
ATOM 1453 N N . ASP A 1 181 ? 13.604 -20.305 -8.406 1.00 37.31 181 ASP A N 1
ATOM 1454 C CA . ASP A 1 181 ? 14.519 -21.464 -8.444 1.00 37.31 181 ASP A CA 1
ATOM 1455 C C . ASP A 1 181 ? 15.500 -21.606 -7.254 1.00 37.31 181 ASP A C 1
ATOM 1457 O O . ASP A 1 181 ? 16.311 -22.529 -7.255 1.00 37.31 181 ASP A O 1
ATOM 1461 N N . ASP A 1 182 ? 15.468 -20.744 -6.226 1.00 37.53 182 ASP A N 1
ATOM 1462 C CA . ASP A 1 182 ? 16.389 -20.853 -5.082 1.00 37.53 182 ASP A CA 1
ATOM 1463 C C . ASP A 1 182 ? 15.619 -21.304 -3.845 1.00 37.53 182 ASP A C 1
ATOM 1465 O O . ASP A 1 182 ? 14.784 -20.595 -3.275 1.00 37.53 182 ASP A O 1
ATOM 1469 N N . ILE A 1 183 ? 15.930 -22.528 -3.432 1.00 40.84 183 ILE A N 1
ATOM 1470 C CA . ILE A 1 183 ? 15.304 -23.291 -2.349 1.00 40.84 183 ILE A CA 1
ATOM 1471 C C . ILE A 1 183 ? 15.420 -22.550 -0.999 1.00 40.84 183 ILE A C 1
ATOM 1473 O O . ILE A 1 183 ? 14.680 -22.848 -0.062 1.00 40.84 183 ILE A O 1
ATOM 1477 N N . ARG A 1 184 ? 16.268 -21.514 -0.899 1.00 40.47 184 ARG A N 1
ATOM 1478 C CA . ARG A 1 184 ? 16.384 -20.652 0.288 1.00 40.47 184 ARG A CA 1
ATOM 1479 C C . ARG A 1 184 ? 15.221 -19.669 0.480 1.00 40.47 184 ARG A C 1
ATOM 1481 O O . ARG A 1 184 ? 14.887 -19.366 1.622 1.00 40.47 184 ARG A O 1
ATOM 1488 N N . ALA A 1 185 ? 14.561 -19.213 -0.588 1.00 40.53 185 ALA A N 1
ATOM 1489 C CA . ALA A 1 185 ? 13.481 -18.220 -0.487 1.00 40.53 185 ALA A CA 1
ATOM 1490 C C . ALA A 1 185 ? 12.136 -18.822 -0.029 1.00 40.53 185 ALA A C 1
ATOM 1492 O O . ALA A 1 185 ? 11.284 -18.116 0.520 1.00 40.53 185 ALA A O 1
ATOM 1493 N N . ASN A 1 186 ? 11.962 -20.141 -0.178 1.00 33.91 186 ASN A N 1
ATOM 1494 C CA . ASN A 1 186 ? 10.735 -20.836 0.220 1.00 33.91 186 ASN A CA 1
ATOM 1495 C C . ASN A 1 186 ? 10.488 -20.814 1.736 1.00 33.91 186 ASN A C 1
ATOM 1497 O O . ASN A 1 186 ? 9.334 -20.860 2.156 1.00 33.91 186 ASN A O 1
ATOM 1501 N N . HIS A 1 187 ? 11.528 -20.677 2.565 1.00 31.97 187 HIS A N 1
ATOM 1502 C CA . HIS A 1 187 ? 11.337 -20.586 4.015 1.00 31.97 187 HIS A CA 1
ATOM 1503 C C . HIS A 1 187 ? 10.860 -19.191 4.471 1.00 31.97 187 HIS A C 1
ATOM 1505 O O . HIS A 1 187 ? 10.250 -19.069 5.532 1.00 31.97 187 HIS A O 1
ATOM 1511 N N . ILE A 1 188 ? 11.093 -18.147 3.667 1.00 37.53 188 ILE A N 1
ATOM 1512 C CA . ILE A 1 188 ? 10.750 -16.758 4.017 1.00 37.53 188 ILE A CA 1
ATOM 1513 C C . ILE A 1 188 ? 9.342 -16.396 3.526 1.00 37.53 188 ILE A C 1
ATOM 1515 O O . ILE A 1 188 ? 8.601 -15.706 4.223 1.00 37.53 188 ILE A O 1
ATOM 1519 N N . ILE A 1 189 ? 8.930 -16.903 2.360 1.00 39.69 189 ILE A N 1
ATOM 1520 C CA . ILE A 1 189 ? 7.673 -16.474 1.724 1.00 39.69 189 ILE A CA 1
ATOM 1521 C C . ILE A 1 189 ? 6.482 -17.366 2.123 1.00 39.69 189 ILE A C 1
ATOM 1523 O O . ILE A 1 189 ? 5.367 -16.867 2.249 1.00 39.69 189 ILE A O 1
ATOM 1527 N N . GLN A 1 190 ? 6.685 -18.658 2.421 1.00 30.08 190 GLN A N 1
ATOM 1528 C CA . GLN A 1 190 ? 5.571 -19.557 2.781 1.00 30.08 190 GLN A CA 1
ATOM 1529 C C . GLN A 1 190 ? 5.075 -19.423 4.230 1.00 30.08 190 GLN A C 1
ATOM 1531 O O . GLN A 1 190 ? 4.007 -19.938 4.552 1.00 30.08 190 GLN A O 1
ATOM 1536 N N . ARG A 1 191 ? 5.792 -18.708 5.108 1.00 30.05 191 ARG A N 1
ATOM 1537 C CA . ARG A 1 191 ? 5.332 -18.442 6.486 1.00 30.05 191 ARG A CA 1
ATOM 1538 C C . ARG A 1 191 ? 4.642 -17.091 6.678 1.00 30.05 191 ARG A C 1
ATOM 1540 O O . ARG A 1 191 ? 3.952 -16.918 7.676 1.00 30.05 191 ARG A O 1
ATOM 1547 N N . ASN A 1 192 ? 4.753 -16.176 5.716 1.00 36.59 192 ASN A N 1
ATOM 1548 C CA . ASN A 1 192 ? 4.408 -14.765 5.911 1.00 36.59 192 ASN A CA 1
ATOM 1549 C C . ASN A 1 192 ? 3.344 -14.245 4.933 1.00 36.59 192 ASN A C 1
ATOM 1551 O O . ASN A 1 192 ? 3.382 -13.091 4.520 1.00 36.59 192 ASN A O 1
ATOM 1555 N N . ALA A 1 193 ? 2.337 -15.059 4.608 1.00 34.88 193 ALA A N 1
ATOM 1556 C CA . ALA A 1 193 ? 1.120 -14.545 3.970 1.00 34.88 193 ALA A CA 1
ATOM 1557 C C . ALA A 1 193 ? 0.287 -13.649 4.916 1.00 34.88 193 ALA A C 1
ATOM 1559 O O . ALA A 1 193 ? -0.633 -12.974 4.462 1.00 34.88 193 ALA A O 1
ATOM 1560 N N . CYS A 1 194 ? 0.600 -13.627 6.220 1.00 32.72 194 CYS A N 1
ATOM 1561 C CA . CYS A 1 194 ? -0.221 -12.947 7.225 1.00 32.72 194 CYS A CA 1
ATOM 1562 C C . CYS A 1 194 ? 0.461 -11.794 7.975 1.00 32.72 194 CYS A C 1
ATOM 1564 O O . CYS A 1 194 ? -0.233 -11.132 8.730 1.00 32.72 194 CYS A O 1
ATOM 1566 N N . ASN A 1 195 ? 1.756 -11.513 7.785 1.00 33.44 195 ASN A N 1
ATOM 1567 C CA . ASN A 1 195 ? 2.404 -10.354 8.414 1.00 33.44 195 ASN A CA 1
ATOM 1568 C C . ASN A 1 195 ? 3.618 -9.886 7.600 1.00 33.44 195 ASN A C 1
ATOM 1570 O O . ASN A 1 195 ? 4.695 -10.477 7.661 1.00 33.44 195 ASN A O 1
ATOM 1574 N N . PHE A 1 196 ? 3.440 -8.790 6.860 1.00 40.19 196 PHE A N 1
ATOM 1575 C CA . PHE A 1 196 ? 4.523 -8.079 6.167 1.00 40.19 196 PHE A CA 1
ATOM 1576 C C . PHE A 1 196 ? 5.476 -7.349 7.139 1.00 40.19 196 PHE A C 1
ATOM 1578 O O . PHE A 1 196 ? 6.540 -6.901 6.721 1.00 40.19 196 PHE A O 1
ATOM 1585 N N . ASP A 1 197 ? 5.145 -7.296 8.438 1.00 37.50 197 ASP A N 1
ATOM 1586 C CA . ASP A 1 197 ? 5.997 -6.731 9.499 1.00 37.50 197 ASP A CA 1
ATOM 1587 C C . ASP A 1 197 ? 7.350 -7.447 9.640 1.00 37.50 197 ASP A C 1
ATOM 1589 O O . ASP A 1 197 ? 8.319 -6.867 10.128 1.00 37.50 197 ASP A O 1
ATOM 1593 N N . PHE A 1 198 ? 7.460 -8.694 9.173 1.00 34.91 198 PHE A N 1
ATOM 1594 C CA . PHE A 1 198 ? 8.685 -9.477 9.333 1.00 34.91 198 PHE A CA 1
ATOM 1595 C C . PHE A 1 198 ? 9.822 -9.077 8.381 1.00 34.91 198 PHE A C 1
ATOM 1597 O O . PHE A 1 198 ? 10.973 -9.397 8.655 1.00 34.91 198 PHE A O 1
ATOM 1604 N N . LEU A 1 199 ? 9.538 -8.352 7.290 1.00 39.19 199 LEU A N 1
ATOM 1605 C CA . LEU A 1 199 ? 10.583 -7.902 6.357 1.00 39.19 199 LEU A CA 1
ATOM 1606 C C . LEU A 1 199 ? 11.400 -6.711 6.888 1.00 39.19 199 LEU A C 1
ATOM 1608 O O . LEU A 1 199 ? 12.477 -6.444 6.363 1.00 39.19 199 LEU A O 1
ATOM 1612 N N . PHE A 1 200 ? 10.934 -6.027 7.940 1.00 35.62 200 PHE A N 1
ATOM 1613 C CA . PHE A 1 200 ? 11.652 -4.902 8.557 1.00 35.62 200 PHE A CA 1
ATOM 1614 C C . PHE A 1 200 ? 12.493 -5.283 9.779 1.00 35.62 200 PHE A C 1
ATOM 1616 O O . PHE A 1 200 ? 13.340 -4.499 10.199 1.00 35.62 200 PHE A O 1
ATOM 1623 N N . LEU A 1 201 ? 12.297 -6.477 10.344 1.00 28.23 201 LEU A N 1
ATOM 1624 C CA . LEU A 1 201 ? 12.938 -6.883 11.601 1.00 28.23 201 LEU A CA 1
ATOM 1625 C C . LEU A 1 201 ? 14.340 -7.491 11.438 1.00 28.23 201 LEU A C 1
ATOM 1627 O O . LEU A 1 201 ? 15.025 -7.677 12.437 1.00 28.23 201 LEU A O 1
ATOM 1631 N N . GLU A 1 202 ? 14.798 -7.757 10.212 1.00 28.67 202 GLU A N 1
ATOM 1632 C CA . GLU A 1 202 ? 16.086 -8.431 9.965 1.00 28.67 202 GLU A CA 1
ATOM 1633 C C . GLU A 1 202 ? 17.224 -7.480 9.525 1.00 28.67 202 GLU A C 1
ATOM 1635 O O . GLU A 1 202 ? 18.284 -7.932 9.103 1.00 28.67 202 GLU A O 1
ATOM 1640 N N . GLN A 1 203 ? 17.034 -6.155 9.632 1.00 30.89 203 GLN A N 1
ATOM 1641 C CA . GLN A 1 203 ? 18.071 -5.143 9.346 1.00 30.89 203 GLN A CA 1
ATOM 1642 C C . GLN A 1 203 ? 18.236 -4.078 10.446 1.00 30.89 203 GLN A C 1
ATOM 1644 O O . GLN A 1 203 ? 18.466 -2.904 10.156 1.00 30.89 203 GLN A O 1
ATOM 1649 N N . ALA A 1 204 ? 18.156 -4.467 11.717 1.00 27.58 204 ALA A N 1
ATOM 1650 C CA . ALA A 1 204 ? 18.780 -3.683 12.783 1.00 27.58 204 ALA A CA 1
ATOM 1651 C C . ALA A 1 204 ? 20.106 -4.368 13.176 1.00 27.58 204 ALA A C 1
ATOM 1653 O O . ALA A 1 204 ? 20.099 -5.593 13.307 1.00 27.58 204 ALA A O 1
ATOM 1654 N N . PRO A 1 205 ? 21.229 -3.631 13.291 1.00 35.22 205 PRO A N 1
ATOM 1655 C CA . PRO A 1 205 ? 22.494 -4.191 13.768 1.00 35.22 205 PRO A CA 1
ATOM 1656 C C . PRO A 1 205 ? 22.406 -4.695 15.214 1.00 35.22 205 PRO A C 1
ATOM 1658 O O . PRO A 1 205 ? 21.581 -4.150 15.986 1.00 35.22 205 PRO A O 1
#

Radius of gyration: 23.86 Å; chains: 1; bounding box: 51×38×71 Å

Sequence (205 aa):
MTKEYLERITDTVKRNKEEEEEEDDEDDDEDDGLPGGRRVAKLLRKKQLVESGRQRLSLAARVLPPGQQDGFKFIAKHRQPVTAVALSKDSDKGFSASKDGVILHWDVETGKSEKYLWPTEKVLVSHHAKAPLSKKRSQQVLALAVSSDGRYLATGGFDRHIHLWDVRTREHIQVWYSFVDDIRANHIIQRNACNFDFLFLEQAP

InterPro domains:
  IPR001680 WD40 repeat [PF00400] (77-107)
  IPR001680 WD40 repeat [PF00400] (139-166)
  IPR001680 WD40 repeat [PS50082] (75-116)
  IPR001680 WD40 repeat [PS50082] (134-175)
  IPR001680 WD40 repeat [SM00320] (69-107)
  IPR001680 WD40 repeat [SM00320] (117-166)
  IPR015943 WD40/YVTN repeat-like-containing domain superfamily [G3DSA:2.130.10.10] (68-188)
  IPR019775 WD40 repeat, conserved site [PS00678] (153-167)
  IPR036322 WD40-repeat-containing domain superfamily [SSF50978] (74-184)
  IPR039241 Ribosomal RNA-processing protein Rrp9-like [PTHR19865] (2-174)

Foldseek 3Di:
DVVVVLVVLVVVLVVVCVVPPPDDDPDDDDDPPDVCPVVSVVVVVVVVCVVVVVDDDPCVVVDDDDPPPPDDDDDPDDPADWQDKDAAPVNQWIWIFGQQLWIWIAGPVPRDIDTQHHDDPVNCVVQVHDDAPDPNQLSGWNDWDAENVRQWIWTDGPSQKIWIAGNVVSDTDHIDGNDPPDPVCCVVPVVPPPDPNVVPPPPDD

Organism: Triticum turgidum subsp. durum (NCBI:txid4567)

pLDDT: mean 70.35, std 17.85, range [27.58, 90.62]

Secondary structure (DSSP, 8-state):
-HHHHHHHHHHHHHHHHTT-------------SSTTHHHHHHHHHHHHHHHTT------TTTSPPPPTT---------SS-EEEEEE-TTSSEEEEEETTS-EEEEETTT--EEEEPPPPHHHHHHTTPPPPS-TTTTT-EEEEEE-TTSSEEEEEETTSEEEEEETTT--EEEEEE--SS-TTTHHHHSS-SS-GGGGSTT---